Protein AF-A0A534GTL3-F1 (afdb_monomer_lite)

Foldseek 3Di:
DDDDDDDDDDDDDDDDDDDDDDDDDDDDDDDDDPPPPPPCDPVNVVLVVLLLVLLVLCLVLLHQLVLSCQQSVDDSVRSVVSCVVVVGDNVPRDDDDQDQDPVQCVPDPVSFLLLLQLVVQLVVLVLAPPAAADVSLSVSRYSVSSVSLSVSVVVSCVVCVPDPCGSSNSNNSSSCQRNVPPWHWDADPPPRDITID

Radius of gyration: 23.57 Å; chains: 1; bounding box: 70×41×71 Å

pLDDT: mean 82.53, std 22.51, range [31.97, 98.56]

Structure (mmCIF, N/CA/C/O backbone):
data_AF-A0A534GTL3-F1
#
_entry.id   AF-A0A534GTL3-F1
#
loop_
_atom_site.group_PDB
_atom_site.id
_atom_site.type_symbol
_atom_site.label_atom_id
_atom_site.label_alt_id
_atom_site.label_comp_id
_atom_site.label_asym_id
_atom_site.label_entity_id
_atom_site.label_seq_id
_atom_site.pdbx_PDB_ins_code
_atom_site.Cartn_x
_atom_site.Cartn_y
_atom_site.Cartn_z
_atom_site.occupancy
_atom_site.B_iso_or_equiv
_atom_site.auth_seq_id
_atom_site.auth_comp_id
_atom_site.auth_asym_id
_atom_site.auth_atom_id
_atom_site.pdbx_PDB_model_num
ATOM 1 N N . MET A 1 1 ? -39.228 21.101 -30.442 1.00 43.34 1 MET A N 1
ATOM 2 C CA . MET A 1 1 ? -38.264 21.710 -29.502 1.00 43.34 1 MET A CA 1
ATOM 3 C C . MET A 1 1 ? -37.754 20.585 -28.604 1.00 43.34 1 MET A C 1
ATOM 5 O O . MET A 1 1 ? -38.233 20.445 -27.493 1.00 43.34 1 MET A O 1
ATOM 9 N N . GLU A 1 2 ? -37.037 19.566 -29.079 1.00 36.97 2 GLU A N 1
ATOM 10 C CA . GLU A 1 2 ? -35.732 19.543 -29.774 1.00 36.97 2 GLU A CA 1
ATOM 11 C C . GLU A 1 2 ? -34.646 20.379 -29.082 1.00 36.97 2 GLU A C 1
ATOM 13 O O . GLU A 1 2 ? -34.770 21.595 -28.980 1.00 36.97 2 GLU A O 1
ATOM 18 N N . GLY A 1 3 ? -33.607 19.681 -28.607 1.00 36.91 3 GLY A N 1
ATOM 19 C CA . GLY A 1 3 ? -32.455 20.189 -27.854 1.00 36.91 3 GLY A CA 1
ATOM 20 C C . GLY A 1 3 ? -31.806 19.044 -27.058 1.00 36.91 3 GLY A C 1
ATOM 21 O O . GLY A 1 3 ? -32.032 18.921 -25.864 1.00 36.91 3 GLY A O 1
ATOM 22 N N . ALA A 1 4 ? -31.297 18.009 -27.733 1.00 37.69 4 ALA A N 1
ATOM 23 C CA . ALA A 1 4 ? -29.902 17.868 -28.184 1.00 37.69 4 ALA A CA 1
ATOM 24 C C . ALA A 1 4 ? -29.007 17.209 -27.113 1.00 37.69 4 ALA A C 1
ATOM 26 O O . ALA A 1 4 ? -28.311 17.868 -26.345 1.00 37.69 4 ALA A O 1
ATOM 27 N N . ALA A 1 5 ? -29.036 15.872 -27.094 1.00 38.66 5 ALA A N 1
ATOM 28 C CA . ALA A 1 5 ? -28.022 15.040 -26.460 1.00 38.66 5 ALA A CA 1
ATOM 29 C C . ALA A 1 5 ? -26.745 15.100 -27.311 1.00 38.66 5 ALA A C 1
ATOM 31 O O . ALA A 1 5 ? -26.757 14.728 -28.483 1.00 38.66 5 ALA A O 1
ATOM 32 N N . GLN A 1 6 ? -25.658 15.612 -26.739 1.00 39.50 6 GLN A N 1
ATOM 33 C CA . GLN A 1 6 ? -24.381 15.743 -27.431 1.00 39.50 6 GLN A CA 1
ATOM 34 C C . GLN A 1 6 ? -23.546 14.483 -27.181 1.00 39.50 6 GLN A C 1
ATOM 36 O O . GLN A 1 6 ? -22.918 14.307 -26.138 1.00 39.50 6 GLN A O 1
ATOM 41 N N . GLU A 1 7 ? -23.610 13.574 -28.147 1.00 35.38 7 GLU A N 1
ATOM 42 C CA . GLU A 1 7 ? -22.846 12.336 -28.218 1.00 35.38 7 GLU A CA 1
ATOM 43 C C . GLU A 1 7 ? -21.393 12.666 -28.601 1.00 35.38 7 GLU A C 1
ATOM 45 O O . GLU A 1 7 ? -21.100 13.103 -29.712 1.00 35.38 7 GLU A O 1
ATOM 50 N N . VAL A 1 8 ? -20.461 12.518 -27.657 1.00 38.59 8 VAL A N 1
ATOM 51 C CA . VAL A 1 8 ? -19.027 12.714 -27.915 1.00 38.59 8 VAL A CA 1
ATOM 52 C C . VAL A 1 8 ? -18.470 11.431 -28.531 1.00 38.59 8 VAL A C 1
ATOM 54 O O . VAL A 1 8 ? -18.015 10.528 -27.827 1.00 38.59 8 VAL A O 1
ATOM 57 N N . GLN A 1 9 ? -18.502 11.353 -29.861 1.00 34.19 9 GLN A N 1
ATOM 58 C CA . GLN A 1 9 ? -17.759 10.360 -30.635 1.00 34.19 9 GLN A CA 1
ATOM 59 C C . GLN A 1 9 ? -16.255 10.544 -30.394 1.00 34.19 9 GLN A C 1
ATOM 61 O O . GLN A 1 9 ? -15.638 11.500 -30.859 1.00 34.19 9 GLN A O 1
ATOM 66 N N . ARG A 1 10 ? -15.643 9.614 -29.657 1.00 36.72 10 ARG A N 1
ATOM 67 C CA . ARG A 1 10 ? -14.186 9.448 -29.633 1.00 36.72 10 ARG A CA 1
ATOM 68 C C . ARG A 1 10 ? -13.811 8.446 -30.717 1.00 36.72 10 ARG A C 1
ATOM 70 O O . ARG A 1 10 ? -13.903 7.238 -30.512 1.00 36.72 10 ARG A O 1
ATOM 77 N N . GLU A 1 11 ? -13.411 8.951 -31.878 1.00 32.0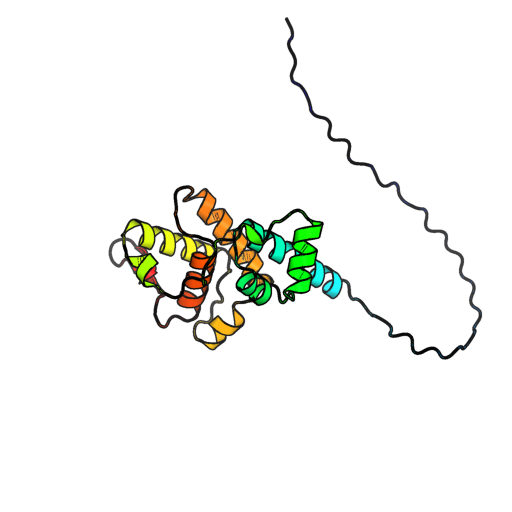3 11 GLU A N 1
ATOM 78 C CA . GLU A 1 11 ? -12.797 8.139 -32.926 1.00 32.03 11 GLU A CA 1
ATOM 79 C C . GLU A 1 11 ? -11.443 7.603 -32.442 1.00 32.03 11 GLU A C 1
ATOM 81 O O . GLU A 1 11 ? -10.471 8.338 -32.273 1.00 32.03 11 GLU A O 1
ATOM 86 N N . PHE A 1 12 ? -11.379 6.294 -32.210 1.00 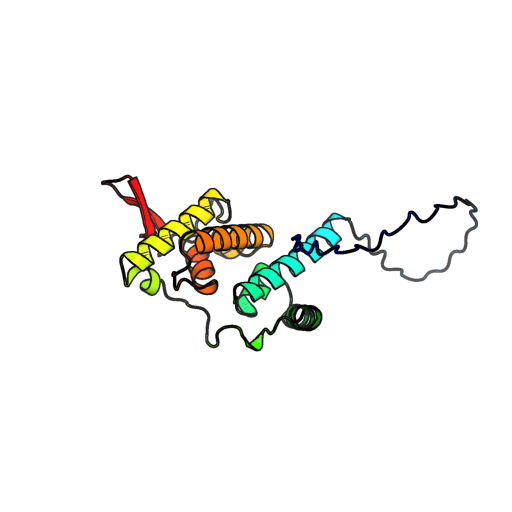38.44 12 PHE A N 1
ATOM 87 C CA . PHE A 1 12 ? -10.121 5.564 -32.098 1.00 38.44 12 PHE A CA 1
ATOM 88 C C . PHE A 1 12 ? -9.570 5.305 -33.509 1.00 38.44 12 PHE A C 1
ATOM 90 O O . PHE A 1 12 ? -10.302 4.767 -34.348 1.00 38.44 12 PHE A O 1
ATOM 97 N N . PRO A 1 13 ? -8.293 5.610 -33.804 1.00 37.09 13 PRO A N 1
ATOM 98 C CA . PRO A 1 13 ? -7.712 5.268 -35.094 1.00 37.09 13 PRO A CA 1
ATOM 99 C C . PRO A 1 13 ? -7.606 3.743 -35.231 1.00 37.09 13 PRO A C 1
ATOM 101 O O . PRO A 1 13 ? -6.886 3.072 -34.490 1.00 37.09 13 PRO A O 1
ATOM 104 N N . ARG A 1 14 ? -8.348 3.191 -36.198 1.00 38.59 14 ARG A N 1
ATOM 105 C CA . ARG A 1 14 ? -8.303 1.774 -36.575 1.00 38.59 14 ARG A CA 1
ATOM 106 C C . ARG A 1 14 ? -6.962 1.476 -37.251 1.00 38.59 14 ARG A C 1
ATOM 108 O O . ARG A 1 14 ? -6.735 1.872 -38.391 1.00 38.59 14 ARG A O 1
ATOM 115 N N . LEU A 1 15 ? -6.082 0.752 -36.564 1.00 38.72 15 LEU A N 1
ATOM 116 C CA . LEU A 1 15 ? -4.912 0.131 -37.185 1.00 38.72 15 LEU A CA 1
ATOM 117 C C . LEU A 1 15 ? -5.390 -1.039 -38.056 1.00 38.72 15 LEU A C 1
ATOM 119 O O . LEU A 1 15 ? -5.817 -2.073 -37.548 1.00 38.72 15 LEU A O 1
ATOM 123 N N . GLY A 1 16 ? -5.367 -0.849 -39.376 1.00 36.72 16 GLY A N 1
ATOM 124 C CA . GLY A 1 16 ? -5.667 -1.902 -40.347 1.00 36.72 16 GLY A CA 1
ATOM 125 C C . GLY A 1 16 ? -4.584 -2.994 -40.379 1.00 36.72 16 GLY A C 1
ATOM 126 O O . GLY A 1 16 ? -3.427 -2.728 -40.038 1.00 36.72 16 GLY A O 1
ATOM 127 N N . PRO A 1 17 ? -4.922 -4.224 -40.806 1.00 36.38 17 PRO A N 1
ATOM 128 C CA . PRO A 1 17 ? -3.977 -5.334 -40.840 1.00 36.38 17 PRO A CA 1
ATOM 129 C C . PRO A 1 17 ? -2.924 -5.120 -41.936 1.00 36.38 17 PRO A C 1
ATOM 131 O O . PRO A 1 17 ? -3.246 -4.985 -43.119 1.00 36.38 17 PRO A O 1
ATOM 134 N N . ARG A 1 18 ? -1.641 -5.106 -41.554 1.00 36.75 18 ARG A N 1
ATOM 135 C CA . ARG A 1 18 ? -0.522 -5.166 -42.505 1.00 36.75 18 ARG A CA 1
ATOM 136 C C . ARG A 1 18 ? -0.371 -6.601 -43.008 1.00 36.75 18 ARG A C 1
ATOM 138 O O . ARG A 1 18 ? -0.220 -7.526 -42.218 1.00 36.75 18 ARG A O 1
ATOM 145 N N . LYS A 1 19 ? -0.416 -6.761 -44.332 1.00 34.78 19 LYS A N 1
ATOM 146 C CA . LYS A 1 19 ? -0.221 -8.032 -45.038 1.00 34.78 19 LYS A CA 1
ATOM 147 C C . LYS A 1 19 ? 1.148 -8.634 -44.699 1.00 34.78 19 LYS A C 1
ATOM 149 O O . LYS A 1 19 ? 2.167 -7.991 -44.944 1.00 34.78 19 LYS A O 1
ATOM 154 N N . LEU A 1 20 ? 1.153 -9.868 -44.192 1.00 31.97 20 LEU A N 1
ATOM 155 C CA . LEU A 1 20 ? 2.321 -10.746 -44.218 1.00 31.97 20 LEU A CA 1
ATOM 156 C C . LEU A 1 20 ? 2.558 -11.155 -45.676 1.00 31.97 20 LEU A C 1
ATOM 158 O O . LEU A 1 20 ? 1.630 -11.600 -46.352 1.00 31.97 20 LEU A O 1
ATOM 162 N N . LYS A 1 21 ? 3.779 -10.956 -46.167 1.00 33.62 21 LYS A N 1
ATOM 163 C CA . LYS A 1 21 ? 4.234 -11.500 -47.444 1.00 33.62 21 LYS A CA 1
ATOM 164 C C . LYS A 1 21 ? 5.341 -12.493 -47.114 1.00 33.62 21 LYS A C 1
ATOM 166 O O . LYS A 1 21 ? 6.398 -12.088 -46.636 1.00 33.62 21 LYS A O 1
ATOM 171 N N . ASP A 1 22 ? 5.043 -13.769 -47.316 1.00 38.06 22 ASP A N 1
ATOM 172 C CA . ASP A 1 22 ? 6.003 -14.862 -47.252 1.00 38.06 22 ASP A CA 1
ATOM 173 C C . ASP A 1 22 ? 6.909 -14.791 -48.477 1.00 38.06 22 ASP A C 1
ATOM 175 O O . ASP A 1 22 ? 6.408 -14.952 -49.585 1.00 38.06 22 ASP A O 1
ATOM 179 N N . GLU A 1 23 ? 8.218 -14.611 -48.297 1.00 36.12 23 GLU A N 1
ATOM 180 C CA . GLU A 1 23 ? 9.208 -15.090 -49.266 1.00 36.12 23 GLU A CA 1
ATOM 181 C C . GLU A 1 23 ? 10.426 -15.651 -48.526 1.00 36.12 23 GLU A C 1
ATOM 183 O O . GLU A 1 23 ? 11.166 -14.970 -47.818 1.00 36.12 23 GLU A O 1
ATOM 188 N N . ASN A 1 24 ? 10.565 -16.962 -48.683 1.00 38.47 24 ASN A N 1
ATOM 189 C CA . ASN A 1 24 ? 11.605 -17.821 -48.163 1.00 38.47 24 ASN A CA 1
ATOM 190 C C . ASN A 1 24 ? 12.771 -17.810 -49.164 1.00 38.47 24 ASN A C 1
ATOM 192 O O . ASN A 1 24 ? 12.579 -18.189 -50.317 1.00 38.47 24 ASN A O 1
ATOM 196 N N . THR A 1 25 ? 13.977 -17.402 -48.768 1.00 33.41 25 THR A N 1
ATOM 197 C CA . THR A 1 25 ? 15.211 -17.712 -49.515 1.00 33.41 25 THR A CA 1
ATOM 198 C C . THR A 1 25 ? 16.394 -17.739 -48.554 1.00 33.41 25 THR A C 1
ATOM 200 O O . THR A 1 25 ? 16.828 -16.721 -48.022 1.00 33.41 25 THR A O 1
ATOM 203 N N . ALA A 1 26 ? 16.916 -18.942 -48.333 1.00 39.00 26 ALA A N 1
ATOM 204 C CA . ALA A 1 26 ? 18.175 -19.179 -47.652 1.00 39.00 26 ALA A CA 1
ATOM 205 C C . ALA A 1 26 ? 19.352 -18.757 -48.542 1.00 39.00 26 ALA A C 1
ATOM 207 O O . ALA A 1 26 ? 19.373 -19.127 -49.710 1.00 39.00 26 ALA A O 1
ATOM 208 N N . THR A 1 27 ? 20.365 -18.083 -47.986 1.00 33.62 27 THR A N 1
ATOM 209 C CA . THR A 1 27 ? 21.797 -18.337 -48.258 1.00 33.62 27 THR A CA 1
ATOM 210 C C . THR A 1 27 ? 22.646 -17.710 -47.142 1.00 33.62 27 THR A C 1
ATOM 212 O O . THR A 1 27 ? 22.424 -16.580 -46.719 1.00 33.62 27 THR A O 1
ATOM 215 N N . ARG A 1 28 ? 23.603 -18.501 -46.648 1.00 40.41 28 ARG A N 1
ATOM 216 C CA . ARG A 1 28 ? 24.580 -18.216 -45.586 1.00 40.41 28 ARG A CA 1
ATOM 217 C C . ARG A 1 28 ? 25.434 -16.965 -45.839 1.00 40.41 28 ARG A C 1
ATOM 219 O O . ARG A 1 28 ? 25.982 -16.813 -46.923 1.00 40.41 28 ARG A O 1
ATOM 226 N N . ALA A 1 29 ? 25.729 -16.233 -44.766 1.00 32.69 29 ALA A N 1
ATOM 227 C CA . ALA A 1 29 ? 27.018 -15.572 -44.569 1.00 32.69 29 ALA A CA 1
ATOM 228 C C . ALA A 1 29 ? 27.367 -15.594 -43.072 1.00 32.69 29 ALA A C 1
ATOM 230 O O . ALA A 1 29 ? 26.641 -15.057 -42.239 1.00 32.69 29 ALA A O 1
ATOM 231 N N . ILE A 1 30 ? 28.465 -16.276 -42.747 1.00 46.91 30 ILE A N 1
ATOM 232 C CA . ILE A 1 30 ? 29.109 -16.266 -41.434 1.00 46.91 30 ILE A CA 1
ATOM 233 C C . ILE A 1 30 ? 29.832 -14.925 -41.319 1.00 46.91 30 ILE A C 1
ATOM 235 O O . ILE A 1 30 ? 30.786 -14.684 -42.053 1.00 46.91 30 ILE A O 1
ATOM 239 N N . VAL A 1 31 ? 29.386 -14.068 -40.401 1.00 41.53 31 VAL A N 1
ATOM 240 C CA . VAL A 1 31 ? 30.183 -12.952 -39.883 1.00 41.53 31 VAL A CA 1
ATOM 241 C C . VAL A 1 31 ? 30.008 -12.941 -38.374 1.00 41.53 31 VAL A C 1
ATOM 243 O O . VAL A 1 31 ? 28.931 -12.654 -37.855 1.00 41.53 31 VAL A O 1
ATOM 246 N N . SER A 1 32 ? 31.088 -13.306 -37.691 1.00 50.09 32 SER A N 1
ATOM 247 C CA . SER A 1 32 ? 31.253 -13.213 -36.250 1.00 50.09 32 SER A CA 1
ATOM 248 C C . SER A 1 32 ? 31.087 -11.763 -35.800 1.00 50.09 32 SER A C 1
ATOM 250 O O . SER A 1 32 ? 31.975 -10.933 -35.975 1.00 50.09 32 SER A O 1
ATOM 252 N N . GLY A 1 33 ? 29.936 -11.472 -35.215 1.00 41.72 33 GLY A N 1
ATOM 253 C CA . GLY A 1 33 ? 29.709 -10.336 -34.341 1.00 41.72 33 GLY A CA 1
ATOM 254 C C . GLY A 1 33 ? 28.924 -10.884 -33.167 1.00 41.72 33 GLY A C 1
ATOM 255 O O . GLY A 1 33 ? 27.898 -11.524 -33.386 1.00 41.72 33 GLY A O 1
ATOM 256 N N . ASP A 1 34 ? 29.446 -10.703 -31.960 1.00 49.38 34 ASP A N 1
ATOM 257 C CA . ASP A 1 34 ? 28.844 -11.144 -30.704 1.00 49.38 34 ASP A CA 1
ATOM 258 C C . ASP A 1 34 ? 27.499 -10.417 -30.513 1.00 49.38 34 ASP A C 1
ATOM 260 O O . ASP A 1 34 ? 27.390 -9.349 -29.908 1.00 49.38 34 ASP A O 1
ATOM 264 N N . ARG A 1 35 ? 26.466 -10.927 -31.188 1.00 41.41 35 ARG A N 1
ATOM 265 C CA . ARG A 1 35 ? 25.083 -10.504 -31.041 1.00 41.41 35 ARG A CA 1
ATOM 266 C C . ARG A 1 35 ? 24.643 -11.067 -29.706 1.00 41.41 35 ARG A C 1
ATOM 268 O O . ARG A 1 35 ? 24.384 -12.260 -29.601 1.00 41.41 35 ARG A O 1
ATOM 275 N N . MET A 1 36 ? 24.520 -10.202 -28.704 1.00 47.81 36 MET A N 1
ATOM 276 C CA . MET A 1 36 ? 23.706 -10.523 -27.541 1.00 47.81 36 MET A CA 1
ATOM 277 C C . MET A 1 36 ? 22.284 -10.793 -28.046 1.00 47.81 36 MET A C 1
ATOM 279 O O . MET A 1 36 ? 21.527 -9.865 -28.339 1.00 47.81 36 MET A O 1
ATOM 283 N N . GLU A 1 37 ? 21.952 -12.069 -28.223 1.00 43.06 37 GLU A N 1
ATOM 284 C CA . GLU A 1 37 ? 20.602 -12.513 -28.531 1.00 43.06 37 GLU A CA 1
ATOM 285 C C . GLU A 1 37 ? 19.745 -12.257 -27.295 1.00 43.06 37 GLU A C 1
ATOM 287 O O . GLU A 1 37 ? 19.755 -12.998 -26.313 1.00 43.06 37 GLU A O 1
ATOM 292 N N . ILE A 1 38 ? 19.026 -11.136 -27.314 1.00 53.66 38 ILE A N 1
ATOM 293 C CA . ILE A 1 38 ? 18.053 -10.825 -26.278 1.00 53.66 38 ILE A CA 1
ATOM 294 C C . ILE A 1 38 ? 16.818 -11.682 -26.564 1.00 53.66 38 ILE A C 1
ATOM 296 O O . ILE A 1 38 ? 15.909 -11.271 -27.286 1.00 53.66 38 ILE A O 1
ATOM 300 N N . HIS A 1 39 ? 16.782 -12.888 -26.001 1.00 51.78 39 HIS A N 1
ATOM 301 C CA . HIS A 1 39 ? 15.569 -13.699 -25.943 1.00 51.78 39 HIS A CA 1
ATOM 302 C C . HIS A 1 39 ? 14.608 -13.080 -24.930 1.00 51.78 39 HIS A C 1
ATOM 304 O O . HIS A 1 39 ? 14.502 -13.509 -23.781 1.00 51.78 39 HIS A O 1
ATOM 310 N N . VAL A 1 40 ? 13.932 -12.013 -25.346 1.00 53.12 40 VAL A N 1
ATOM 311 C CA . VAL A 1 40 ? 12.849 -11.441 -24.560 1.00 53.12 40 VAL A CA 1
ATOM 312 C C . VAL A 1 40 ? 11.653 -12.382 -24.687 1.00 53.12 40 VAL A C 1
ATOM 314 O O . VAL A 1 40 ? 10.984 -12.406 -25.717 1.00 53.12 40 VAL A O 1
ATOM 317 N N . THR A 1 41 ? 11.402 -13.195 -23.663 1.00 61.91 41 THR A N 1
ATOM 318 C CA . THR A 1 41 ? 10.144 -13.940 -23.557 1.00 61.91 41 THR A CA 1
ATOM 319 C C . THR A 1 41 ? 8.994 -12.960 -23.317 1.00 61.91 41 THR A C 1
ATOM 321 O O . THR A 1 41 ? 9.191 -11.899 -22.719 1.00 61.91 41 THR A O 1
ATOM 324 N N . ASP A 1 42 ? 7.787 -13.299 -23.773 1.00 60.34 42 ASP A N 1
ATOM 325 C CA . ASP A 1 42 ? 6.581 -12.476 -23.576 1.00 60.34 42 ASP A CA 1
ATOM 326 C C . ASP A 1 42 ? 6.370 -12.124 -22.085 1.00 60.34 42 ASP A C 1
ATOM 328 O O . ASP A 1 42 ? 6.086 -10.980 -21.724 1.00 60.34 42 ASP A O 1
ATOM 332 N N . ASP A 1 43 ? 6.710 -13.063 -21.194 1.00 74.75 43 ASP A N 1
ATOM 333 C CA . ASP A 1 43 ? 6.726 -12.881 -19.738 1.00 74.75 43 ASP A CA 1
ATOM 334 C C . ASP A 1 43 ? 7.648 -11.746 -19.261 1.00 74.75 43 ASP A C 1
ATOM 336 O O . ASP A 1 43 ? 7.319 -11.029 -18.310 1.00 74.75 43 ASP A O 1
ATOM 340 N N . ALA A 1 44 ? 8.803 -11.541 -19.903 1.00 74.75 44 ALA A N 1
ATOM 341 C CA . ALA A 1 44 ? 9.732 -10.472 -19.543 1.00 74.75 44 ALA A CA 1
ATOM 342 C C . ALA A 1 44 ? 9.192 -9.089 -19.946 1.00 74.75 44 ALA A C 1
ATOM 344 O O . ALA A 1 44 ? 9.307 -8.137 -19.165 1.00 74.75 44 ALA A O 1
ATOM 345 N N . ILE A 1 45 ? 8.555 -8.983 -21.120 1.00 81.06 45 ILE A N 1
ATOM 346 C CA . ILE A 1 45 ? 7.887 -7.750 -21.578 1.00 81.06 45 ILE A CA 1
ATOM 347 C C . ILE A 1 45 ? 6.697 -7.441 -20.673 1.00 81.06 45 ILE A C 1
ATOM 349 O O . ILE A 1 45 ? 6.575 -6.318 -20.172 1.00 81.06 45 ILE A O 1
ATOM 353 N N . GLY A 1 46 ? 5.858 -8.444 -20.405 1.00 87.44 46 GLY A N 1
ATOM 354 C CA . GLY A 1 46 ? 4.703 -8.318 -19.522 1.00 87.44 46 GLY A CA 1
ATOM 355 C C . GLY A 1 46 ? 5.112 -7.861 -18.125 1.00 87.44 46 GLY A C 1
ATOM 356 O O . GLY A 1 46 ? 4.562 -6.892 -17.593 1.00 87.44 46 GLY A O 1
ATOM 357 N N . ARG A 1 47 ? 6.150 -8.476 -17.547 1.00 88.81 47 ARG A N 1
ATOM 358 C CA . ARG A 1 47 ? 6.674 -8.075 -16.235 1.00 88.81 47 ARG A CA 1
ATOM 359 C C . ARG A 1 47 ? 7.216 -6.649 -16.239 1.00 88.81 47 ARG A C 1
ATOM 361 O O . ARG A 1 47 ? 6.985 -5.914 -15.280 1.00 88.81 47 ARG A O 1
ATOM 368 N N . TYR A 1 48 ? 7.922 -6.239 -17.290 1.00 90.06 48 TYR A N 1
ATOM 369 C CA . TYR A 1 48 ? 8.416 -4.869 -17.424 1.00 90.06 48 TYR A CA 1
ATOM 370 C C . TYR A 1 48 ? 7.267 -3.850 -17.443 1.00 90.06 48 TYR A C 1
ATOM 372 O O . TYR A 1 48 ? 7.301 -2.869 -16.697 1.00 90.06 48 TYR A O 1
ATOM 380 N N . PHE A 1 49 ? 6.218 -4.110 -18.225 1.00 91.50 49 PHE A N 1
ATOM 381 C CA . PHE A 1 49 ? 5.060 -3.223 -18.315 1.00 91.50 49 PHE A CA 1
ATOM 382 C C . PHE A 1 49 ? 4.288 -3.134 -16.992 1.00 91.50 49 PHE A C 1
ATOM 384 O O . PHE A 1 49 ? 3.988 -2.027 -16.538 1.00 91.50 49 PHE A O 1
ATOM 391 N N . ARG A 1 50 ? 4.069 -4.268 -16.312 1.00 95.50 50 ARG A N 1
ATOM 392 C CA . ARG A 1 50 ? 3.426 -4.311 -14.985 1.00 95.50 50 ARG A CA 1
ATOM 393 C C . ARG A 1 50 ? 4.162 -3.455 -13.956 1.00 95.50 50 ARG A C 1
ATOM 395 O O . ARG A 1 50 ? 3.532 -2.683 -13.240 1.00 95.50 50 ARG A O 1
ATOM 402 N N . ARG A 1 51 ? 5.502 -3.496 -13.927 1.00 96.56 51 ARG A N 1
ATOM 403 C CA . ARG A 1 51 ? 6.312 -2.635 -13.035 1.00 96.56 51 ARG A CA 1
ATOM 404 C C . ARG A 1 51 ? 6.057 -1.149 -13.273 1.00 96.56 51 ARG A C 1
ATOM 406 O O . ARG A 1 51 ? 5.968 -0.383 -12.317 1.00 96.56 51 ARG A O 1
ATOM 413 N N . TYR A 1 52 ? 5.944 -0.746 -14.536 1.00 95.88 52 TYR A N 1
ATOM 414 C CA . TYR A 1 52 ? 5.709 0.646 -14.920 1.00 95.88 52 TYR A CA 1
ATOM 415 C C . TYR A 1 52 ? 4.288 1.086 -14.559 1.00 95.88 52 TYR A C 1
ATOM 417 O O . TYR A 1 52 ? 4.110 2.141 -13.951 1.00 95.88 52 TYR A O 1
ATOM 425 N N . GLN A 1 53 ? 3.284 0.262 -14.866 1.00 95.94 53 GLN A N 1
ATOM 426 C CA . GLN A 1 53 ? 1.896 0.525 -14.479 1.00 95.94 53 GLN A CA 1
ATOM 427 C C . GLN A 1 53 ? 1.746 0.635 -12.960 1.00 95.94 53 GLN A C 1
ATOM 429 O O . GLN A 1 53 ? 1.137 1.585 -12.467 1.00 95.94 53 GLN A O 1
ATOM 434 N N . LEU A 1 54 ? 2.351 -0.293 -12.218 1.00 97.88 54 LEU A N 1
ATOM 435 C CA . LEU A 1 54 ? 2.346 -0.276 -10.762 1.00 97.88 54 LEU A CA 1
ATOM 436 C C . LEU A 1 54 ? 3.026 0.983 -10.214 1.00 97.88 54 LEU A C 1
ATOM 438 O O . LEU A 1 54 ? 2.491 1.623 -9.313 1.00 97.88 54 LEU A O 1
ATOM 442 N N . GLY A 1 55 ? 4.164 1.380 -10.792 1.00 97.06 55 GLY A N 1
ATOM 443 C CA . GLY A 1 55 ? 4.861 2.609 -10.414 1.00 97.06 55 GLY A CA 1
ATOM 444 C C . GLY A 1 55 ? 3.997 3.855 -10.580 1.00 97.06 55 GLY A C 1
ATOM 445 O O . GLY A 1 55 ? 3.920 4.670 -9.662 1.00 97.06 55 GLY A O 1
ATOM 446 N N . LEU A 1 56 ? 3.291 3.973 -11.708 1.00 95.75 56 LEU A N 1
ATOM 447 C CA . LEU A 1 56 ? 2.356 5.075 -11.942 1.00 95.75 56 LEU A CA 1
ATOM 448 C C . LEU A 1 56 ? 1.179 5.050 -10.955 1.00 95.75 56 LEU A C 1
ATOM 450 O O . LEU A 1 56 ? 0.839 6.101 -10.417 1.00 95.75 56 LEU A O 1
ATOM 454 N N . ARG A 1 57 ? 0.599 3.877 -10.656 1.00 96.75 57 ARG A N 1
ATOM 455 C CA . ARG A 1 57 ? -0.477 3.741 -9.650 1.00 96.75 57 ARG A CA 1
ATOM 456 C C . ARG A 1 57 ? -0.012 4.157 -8.257 1.00 96.75 57 ARG A C 1
ATOM 458 O O . ARG A 1 57 ? -0.699 4.921 -7.590 1.00 96.75 57 ARG A O 1
ATOM 465 N N . PHE A 1 58 ? 1.174 3.721 -7.837 1.00 97.00 58 PHE A N 1
ATOM 466 C CA . PHE A 1 58 ? 1.763 4.117 -6.556 1.00 97.00 58 PHE A CA 1
ATOM 467 C C . PHE A 1 58 ? 1.922 5.638 -6.467 1.00 97.00 58 PHE A C 1
ATOM 469 O O . PHE A 1 58 ? 1.501 6.250 -5.487 1.00 97.00 58 PHE A O 1
ATOM 476 N N . VAL A 1 59 ? 2.475 6.268 -7.507 1.00 95.50 59 VAL A N 1
ATOM 477 C CA . VAL A 1 59 ? 2.640 7.729 -7.548 1.00 95.50 59 VAL A CA 1
ATOM 478 C C . VAL A 1 59 ? 1.289 8.446 -7.556 1.00 95.50 59 VAL A C 1
ATOM 480 O O . VAL A 1 59 ? 1.136 9.439 -6.847 1.00 95.50 59 VAL A O 1
ATOM 483 N N . ALA A 1 60 ? 0.298 7.934 -8.290 1.00 94.31 60 ALA A N 1
ATOM 484 C CA . ALA A 1 60 ? -1.062 8.475 -8.302 1.00 94.31 60 ALA A CA 1
ATOM 485 C C . ALA A 1 60 ? -1.715 8.440 -6.910 1.00 94.31 60 ALA A C 1
ATOM 487 O O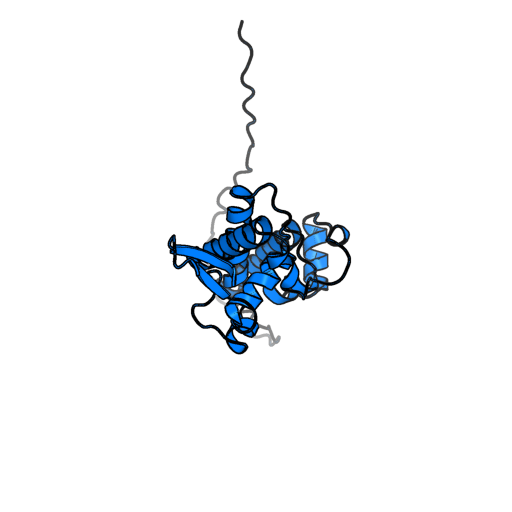 . ALA A 1 60 ? -2.373 9.400 -6.516 1.00 94.31 60 ALA A O 1
ATOM 488 N N . HIS A 1 61 ? -1.463 7.380 -6.135 1.00 95.31 61 HIS A N 1
ATOM 489 C CA . HIS A 1 61 ? -1.906 7.252 -4.741 1.00 95.31 61 HIS A CA 1
ATOM 490 C C . HIS A 1 61 ? -1.047 8.046 -3.741 1.00 95.31 61 HIS A C 1
ATOM 492 O O . HIS A 1 61 ? -1.307 8.027 -2.537 1.00 95.31 61 HIS A O 1
ATOM 498 N N . GLY A 1 62 ? -0.034 8.777 -4.213 1.00 93.94 62 GLY A N 1
ATOM 499 C CA . GLY A 1 62 ? 0.824 9.622 -3.383 1.00 93.94 62 GLY A CA 1
ATOM 500 C C . GLY A 1 62 ? 1.943 8.872 -2.659 1.00 93.94 62 GLY A C 1
ATOM 501 O O . GLY A 1 62 ? 2.469 9.387 -1.670 1.00 93.94 62 GLY A O 1
ATOM 502 N N . ALA A 1 63 ? 2.317 7.678 -3.129 1.00 95.12 63 ALA A N 1
ATOM 503 C CA . ALA A 1 63 ? 3.474 6.952 -2.618 1.00 95.12 63 ALA A CA 1
ATOM 504 C C . ALA A 1 63 ? 4.770 7.742 -2.841 1.00 95.12 63 ALA A C 1
ATOM 506 O O . ALA A 1 63 ? 4.981 8.384 -3.875 1.00 95.12 63 ALA A O 1
ATOM 507 N N . LYS A 1 64 ? 5.680 7.650 -1.877 1.00 94.31 64 LYS A N 1
ATOM 508 C CA . LYS A 1 64 ? 7.021 8.221 -1.960 1.00 94.31 64 LYS A CA 1
ATOM 509 C C . LYS A 1 64 ? 7.865 7.420 -2.940 1.00 94.31 64 LYS A C 1
ATOM 511 O O . LYS A 1 64 ? 7.754 6.200 -3.026 1.00 94.31 64 LYS A O 1
ATOM 516 N N . ALA A 1 65 ? 8.809 8.099 -3.591 1.00 93.81 65 ALA A N 1
ATOM 517 C CA . ALA A 1 65 ? 9.708 7.476 -4.561 1.00 93.81 65 ALA A CA 1
ATOM 518 C C . ALA A 1 65 ? 10.417 6.229 -4.003 1.00 93.81 65 ALA A C 1
ATOM 520 O O . ALA A 1 65 ? 10.465 5.210 -4.680 1.00 93.81 65 ALA A O 1
ATOM 521 N N . LYS A 1 66 ? 10.898 6.271 -2.750 1.00 94.50 66 LYS A N 1
ATOM 522 C CA . LYS A 1 66 ? 11.535 5.113 -2.102 1.00 94.50 66 LYS A CA 1
ATOM 523 C C . LYS A 1 66 ? 10.592 3.907 -2.025 1.00 94.50 66 LYS A C 1
ATOM 525 O O . LYS A 1 66 ? 10.989 2.818 -2.422 1.00 94.50 66 LYS A O 1
ATOM 530 N N . THR A 1 67 ? 9.360 4.116 -1.562 1.00 96.12 67 THR A N 1
ATOM 531 C CA . THR A 1 67 ? 8.326 3.077 -1.477 1.00 96.12 67 THR A CA 1
ATOM 532 C C . THR A 1 67 ? 8.003 2.529 -2.865 1.00 96.12 67 THR A C 1
ATOM 534 O O . THR A 1 67 ? 8.002 1.319 -3.073 1.00 96.12 67 THR A O 1
ATOM 537 N N . THR A 1 68 ? 7.811 3.405 -3.852 1.00 96.75 68 THR A N 1
ATOM 538 C CA . THR A 1 68 ? 7.544 2.997 -5.235 1.00 96.75 68 THR A CA 1
ATOM 539 C C . THR A 1 68 ? 8.678 2.154 -5.808 1.00 96.75 68 THR A C 1
ATOM 541 O O . THR A 1 68 ? 8.421 1.082 -6.352 1.00 96.75 68 THR A O 1
ATOM 544 N N . CYS A 1 69 ? 9.931 2.584 -5.662 1.00 97.06 69 CYS A N 1
ATOM 545 C CA . CYS A 1 69 ? 11.096 1.831 -6.127 1.00 97.06 69 CYS A CA 1
ATOM 546 C C . CYS A 1 69 ? 11.209 0.468 -5.431 1.00 97.06 69 CYS A C 1
ATOM 548 O O . CYS A 1 69 ? 11.472 -0.531 -6.091 1.00 97.06 69 CYS A O 1
ATOM 550 N N . GLU A 1 70 ? 10.956 0.404 -4.123 1.00 97.44 70 GLU A N 1
ATOM 551 C CA . GLU A 1 70 ? 11.022 -0.839 -3.346 1.00 97.44 70 GLU A CA 1
ATOM 552 C C . GLU A 1 70 ? 9.998 -1.883 -3.817 1.00 97.44 70 GLU A C 1
ATOM 554 O O . GLU A 1 70 ? 10.341 -3.050 -3.976 1.00 97.44 70 GLU A O 1
ATOM 559 N N . TRP A 1 71 ? 8.757 -1.475 -4.093 1.00 97.62 71 TRP A N 1
ATOM 560 C CA . TRP A 1 71 ? 7.690 -2.400 -4.500 1.00 97.62 71 TRP A CA 1
ATOM 561 C C . TRP A 1 71 ? 7.722 -2.764 -5.985 1.00 97.62 71 TRP A C 1
ATOM 563 O O . TRP A 1 71 ? 7.359 -3.875 -6.370 1.00 97.62 71 TRP A O 1
ATOM 573 N N . THR A 1 72 ? 8.160 -1.836 -6.834 1.00 97.19 72 THR A N 1
ATOM 574 C CA . THR A 1 72 ? 8.210 -2.038 -8.291 1.00 97.19 72 THR A CA 1
ATOM 575 C C . THR A 1 72 ? 9.558 -2.561 -8.776 1.00 97.19 72 THR A C 1
ATOM 577 O O . THR A 1 72 ? 9.677 -2.980 -9.927 1.00 97.19 72 THR A O 1
ATOM 580 N N . GLY A 1 73 ? 10.604 -2.468 -7.954 1.00 96.31 73 GLY A N 1
ATOM 581 C CA . GLY A 1 73 ? 11.999 -2.694 -8.327 1.00 96.31 73 GLY A CA 1
ATOM 582 C C . GLY A 1 73 ? 12.586 -1.641 -9.275 1.00 96.31 73 GLY A C 1
ATOM 583 O O . GLY A 1 73 ? 13.701 -1.830 -9.762 1.00 96.31 73 GLY A O 1
ATOM 584 N N . LEU A 1 74 ? 11.837 -0.594 -9.655 1.00 96.62 74 LEU A N 1
ATOM 585 C CA . LEU A 1 74 ? 12.344 0.481 -10.519 1.00 96.62 74 LEU A CA 1
ATOM 586 C C . LEU A 1 74 ? 13.476 1.234 -9.818 1.00 96.62 74 LEU A C 1
ATOM 588 O O . LEU A 1 74 ? 13.440 1.440 -8.607 1.00 96.62 74 LEU A O 1
ATOM 592 N N . THR A 1 75 ? 14.468 1.683 -10.583 1.00 96.38 75 THR A N 1
ATOM 593 C CA . THR A 1 75 ? 15.448 2.640 -10.059 1.00 96.38 75 THR A CA 1
ATOM 594 C C . THR A 1 75 ? 14.820 4.029 -9.941 1.00 96.38 75 THR A C 1
ATOM 596 O O . THR A 1 75 ? 13.845 4.346 -10.628 1.00 96.38 75 THR A O 1
ATOM 599 N N . SER A 1 76 ? 15.402 4.897 -9.110 1.00 94.69 76 SER A N 1
ATOM 600 C CA . SER A 1 76 ? 14.952 6.290 -8.987 1.00 94.69 76 SER A CA 1
ATOM 601 C C . SER A 1 76 ? 14.936 7.014 -10.340 1.00 94.69 76 SER A C 1
ATOM 603 O O . SER A 1 76 ? 13.981 7.727 -10.637 1.00 94.69 76 SER A O 1
ATOM 605 N N . ASP A 1 77 ? 15.932 6.772 -11.197 1.00 95.38 77 ASP A N 1
ATOM 606 C CA . ASP A 1 77 ? 16.016 7.373 -12.535 1.00 95.38 77 ASP A CA 1
ATOM 607 C C . ASP A 1 77 ? 14.946 6.837 -13.489 1.00 95.38 77 ASP A C 1
ATOM 609 O O . ASP A 1 77 ? 14.365 7.600 -14.270 1.00 95.38 77 ASP A O 1
ATOM 613 N N . GLN A 1 78 ? 14.644 5.535 -13.412 1.00 96.12 78 GLN A N 1
ATOM 614 C CA . GLN A 1 78 ? 13.549 4.929 -14.170 1.00 96.12 78 GLN A CA 1
ATOM 615 C C . GLN A 1 78 ? 12.209 5.527 -13.748 1.00 96.12 78 GLN A C 1
ATOM 617 O O . GLN A 1 78 ? 11.418 5.897 -14.612 1.00 96.12 78 GLN A O 1
ATOM 622 N N . LEU A 1 79 ? 11.975 5.679 -12.442 1.00 95.56 79 LEU A N 1
ATOM 623 C CA . LEU A 1 79 ? 10.753 6.273 -11.908 1.00 95.56 79 LEU A CA 1
ATOM 624 C C . LEU A 1 79 ? 10.625 7.759 -12.282 1.00 95.56 79 LEU A C 1
ATOM 626 O O . LEU A 1 79 ? 9.557 8.191 -12.707 1.00 95.56 79 LEU A O 1
ATOM 630 N N . LEU A 1 80 ? 11.708 8.538 -12.197 1.00 94.12 80 LEU A N 1
ATOM 631 C CA . LEU A 1 80 ? 11.726 9.944 -12.621 1.00 94.12 80 LEU A CA 1
ATOM 632 C C . LEU A 1 80 ? 11.421 10.085 -14.115 1.00 94.12 80 LEU A C 1
ATOM 634 O O . LEU A 1 80 ? 10.590 10.907 -14.504 1.00 94.12 80 LEU A O 1
ATOM 638 N N . THR A 1 81 ? 12.072 9.275 -14.949 1.00 94.62 81 THR A N 1
ATOM 639 C CA . THR A 1 81 ? 11.835 9.236 -16.398 1.00 94.62 81 THR A CA 1
ATOM 640 C C . THR A 1 81 ? 10.396 8.835 -16.715 1.00 94.62 81 THR A C 1
ATOM 642 O O . THR A 1 81 ? 9.746 9.472 -17.545 1.00 94.62 81 THR A O 1
ATOM 645 N N . LEU A 1 82 ? 9.880 7.812 -16.030 1.00 94.06 82 LEU A N 1
ATOM 646 C CA . LEU A 1 82 ? 8.508 7.333 -16.158 1.00 94.06 82 LEU A CA 1
ATOM 647 C C . LEU A 1 82 ? 7.505 8.444 -15.833 1.00 94.06 82 LEU A C 1
ATOM 649 O O . LEU A 1 82 ? 6.652 8.758 -16.658 1.00 94.06 82 LEU A O 1
ATOM 653 N N . CYS A 1 83 ? 7.644 9.096 -14.683 1.00 93.25 83 CYS A N 1
ATOM 654 C CA . CYS A 1 83 ? 6.728 10.155 -14.275 1.00 93.25 83 CYS A CA 1
ATOM 655 C C . CYS A 1 83 ? 6.771 11.356 -15.226 1.00 93.25 83 CYS A C 1
ATOM 657 O O . CYS A 1 83 ? 5.717 11.804 -15.671 1.00 93.25 83 CYS A O 1
ATOM 659 N N . LYS A 1 84 ? 7.966 11.806 -15.638 1.00 92.69 84 LYS A N 1
ATOM 660 C CA . LYS A 1 84 ? 8.117 12.882 -16.636 1.00 92.69 84 LYS A CA 1
ATOM 661 C C . LYS A 1 84 ? 7.418 12.548 -17.952 1.00 92.69 84 LYS A C 1
ATOM 663 O O . LYS A 1 84 ? 6.711 13.388 -18.499 1.00 92.69 84 LYS A O 1
ATOM 668 N N . ARG A 1 85 ? 7.593 11.319 -18.450 1.00 94.25 85 ARG A N 1
ATOM 669 C CA . ARG A 1 85 ? 7.001 10.867 -19.718 1.00 94.25 85 ARG A CA 1
ATOM 670 C C . ARG A 1 85 ? 5.472 10.845 -19.682 1.00 94.25 85 ARG A C 1
ATOM 672 O O . ARG A 1 85 ? 4.850 11.110 -20.704 1.00 94.25 85 ARG A O 1
ATOM 679 N N . TRP A 1 86 ? 4.886 10.520 -18.533 1.00 91.50 86 TRP A N 1
ATOM 680 C CA . TRP A 1 86 ? 3.436 10.371 -18.368 1.00 91.50 86 TRP A CA 1
ATOM 681 C C . TRP A 1 86 ? 2.776 11.548 -17.634 1.00 91.50 86 TRP A C 1
ATOM 683 O O . TRP A 1 86 ? 1.609 11.460 -17.268 1.00 91.50 86 TRP A O 1
ATOM 693 N N . GLY A 1 87 ? 3.499 12.653 -17.422 1.00 89.50 87 GLY A N 1
ATOM 694 C CA . GLY A 1 87 ? 2.957 13.877 -16.822 1.00 89.50 87 GLY A CA 1
ATOM 695 C C . GLY A 1 87 ? 2.674 13.797 -15.317 1.00 89.50 87 GLY A C 1
ATOM 696 O O . GLY A 1 87 ? 1.959 14.647 -14.788 1.00 89.50 87 GLY A O 1
ATOM 697 N N . PHE A 1 88 ? 3.227 12.808 -14.613 1.00 87.62 88 PHE A N 1
ATOM 698 C CA . PHE A 1 88 ? 3.150 12.735 -13.155 1.00 87.62 88 PHE A CA 1
ATOM 699 C C . PHE A 1 88 ? 4.241 13.592 -12.518 1.00 87.62 88 PHE A C 1
ATOM 701 O O . PHE A 1 88 ? 5.405 13.550 -12.919 1.00 87.62 88 PHE A O 1
ATOM 708 N N . ASP A 1 89 ? 3.874 14.333 -11.476 1.00 83.06 89 ASP A N 1
ATOM 709 C CA . ASP A 1 89 ? 4.814 15.151 -10.720 1.00 83.06 89 ASP A CA 1
ATOM 710 C C . ASP A 1 89 ? 5.167 14.476 -9.390 1.00 83.06 89 ASP A C 1
ATOM 712 O O . ASP A 1 89 ? 4.433 14.561 -8.405 1.00 83.06 89 ASP A O 1
ATOM 716 N N . LEU A 1 90 ? 6.328 13.820 -9.357 1.00 80.50 90 LEU A N 1
ATOM 717 C CA . LEU A 1 90 ? 6.870 13.209 -8.139 1.00 80.50 90 LEU A CA 1
ATOM 718 C C . LEU A 1 90 ? 7.129 14.235 -7.029 1.00 80.50 90 LEU A C 1
ATOM 720 O O . LEU A 1 90 ? 7.131 13.864 -5.856 1.00 80.50 90 LEU A O 1
ATOM 724 N N . MET A 1 91 ? 7.304 15.516 -7.361 1.00 74.75 91 MET A N 1
ATOM 725 C CA . MET A 1 91 ? 7.532 16.579 -6.377 1.00 74.75 91 MET A CA 1
ATOM 726 C C . MET A 1 91 ? 6.248 16.993 -5.650 1.00 74.75 91 MET A C 1
ATOM 728 O O . MET A 1 91 ? 6.329 17.657 -4.615 1.00 74.75 91 MET A O 1
ATOM 732 N N . LYS A 1 92 ? 5.074 16.581 -6.153 1.00 77.81 92 LYS A N 1
ATOM 733 C CA . LYS A 1 92 ? 3.781 16.742 -5.465 1.00 77.81 92 LYS A CA 1
ATOM 734 C C . LYS A 1 92 ? 3.510 15.650 -4.435 1.00 77.81 92 LYS A C 1
ATOM 736 O O . LYS A 1 92 ? 2.526 15.749 -3.705 1.00 77.81 92 LYS A O 1
ATOM 741 N N . THR A 1 93 ? 4.358 14.622 -4.350 1.00 74.44 93 THR A N 1
ATOM 742 C CA . THR A 1 93 ? 4.230 13.624 -3.283 1.00 74.44 93 THR A CA 1
ATOM 743 C C . THR A 1 93 ? 4.413 14.290 -1.911 1.00 74.44 93 THR A C 1
ATOM 745 O O . THR A 1 93 ? 5.217 15.222 -1.778 1.00 74.44 93 THR A O 1
ATOM 748 N N . PRO A 1 94 ? 3.670 13.862 -0.871 1.00 76.12 94 PRO A N 1
ATOM 749 C CA . PRO A 1 94 ? 3.784 14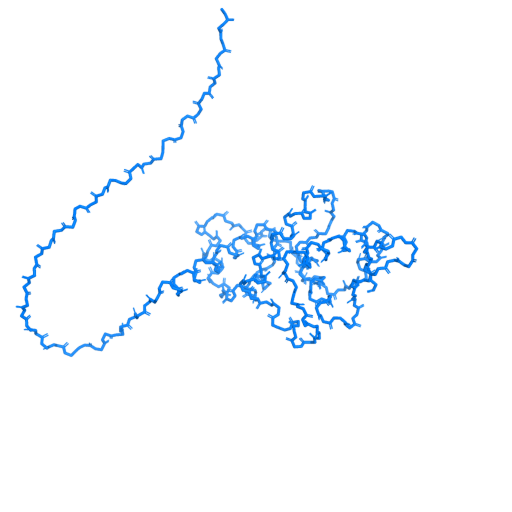.453 0.457 1.00 76.12 94 PRO A CA 1
ATOM 750 C C . PRO A 1 94 ? 5.233 14.443 0.961 1.00 76.12 94 PRO A C 1
ATOM 752 O O . PRO A 1 94 ? 5.888 13.392 1.012 1.00 76.12 94 PRO A O 1
ATOM 755 N N . ARG A 1 95 ? 5.735 15.621 1.352 1.00 76.69 95 ARG A N 1
ATOM 756 C CA . ARG A 1 95 ? 7.101 15.787 1.874 1.00 76.69 95 ARG A CA 1
ATOM 757 C C . ARG A 1 95 ? 7.273 15.091 3.231 1.00 76.69 95 ARG A C 1
ATOM 759 O O . ARG A 1 95 ? 6.303 14.799 3.923 1.00 76.69 95 ARG A O 1
ATOM 766 N N . GLY A 1 96 ? 8.527 14.834 3.605 1.00 83.50 96 GLY A N 1
ATOM 767 C CA . GLY A 1 96 ? 8.907 14.196 4.874 1.00 83.50 96 GLY A CA 1
ATOM 768 C C . GLY A 1 96 ? 9.189 12.693 4.752 1.00 83.50 96 GLY A C 1
ATOM 769 O O . GLY A 1 96 ? 9.101 12.138 3.654 1.00 83.50 96 GLY A O 1
ATOM 770 N N . PRO A 1 97 ? 9.563 12.016 5.848 1.00 86.56 97 PRO A N 1
ATOM 771 C CA . PRO A 1 97 ? 9.750 10.566 5.863 1.00 86.56 97 PRO A CA 1
ATOM 772 C C . PRO A 1 97 ? 8.416 9.815 5.715 1.00 86.56 97 PRO A C 1
ATOM 774 O O . PRO A 1 97 ? 7.340 10.390 5.881 1.00 86.56 97 PRO A O 1
ATOM 777 N N . ALA A 1 98 ? 8.483 8.531 5.350 1.00 88.88 98 ALA A N 1
ATOM 778 C CA . ALA A 1 98 ? 7.337 7.626 5.468 1.00 88.88 98 ALA A CA 1
ATOM 779 C C . ALA A 1 98 ? 6.956 7.472 6.953 1.00 88.88 98 ALA A C 1
ATOM 781 O O . ALA A 1 98 ? 7.853 7.525 7.801 1.00 88.88 98 ALA A O 1
ATOM 782 N N . PRO A 1 99 ? 5.663 7.300 7.281 1.00 93.12 99 PRO A N 1
ATOM 783 C CA . PRO A 1 99 ? 5.251 7.016 8.643 1.00 93.12 99 PRO A CA 1
ATOM 784 C C . PRO A 1 99 ? 5.907 5.712 9.107 1.00 93.12 99 PRO A C 1
ATOM 786 O O . PRO A 1 99 ? 6.028 4.751 8.347 1.00 93.12 99 PRO A O 1
ATOM 789 N N . SER A 1 100 ? 6.341 5.694 10.362 1.00 92.81 100 SER A N 1
ATOM 790 C CA . SER A 1 100 ? 7.000 4.543 10.989 1.00 92.81 100 SER A CA 1
ATOM 791 C C . SER A 1 100 ? 6.313 4.082 12.274 1.00 92.81 100 SER A C 1
ATOM 793 O O . SER A 1 100 ? 6.657 3.027 12.799 1.00 92.81 100 SER A O 1
ATOM 795 N N . SER A 1 101 ? 5.354 4.859 12.785 1.00 94.00 101 SER A N 1
ATOM 796 C CA . SER A 1 101 ? 4.643 4.579 14.031 1.00 94.00 101 SER A CA 1
ATOM 797 C C . SER A 1 101 ? 3.268 3.985 13.756 1.00 94.00 101 SER A C 1
ATOM 799 O O . SER A 1 101 ? 2.519 4.494 12.924 1.00 94.00 101 SER A O 1
ATOM 801 N N . PHE A 1 102 ? 2.913 2.941 14.505 1.00 95.38 102 PHE A N 1
ATOM 802 C CA . PHE A 1 102 ? 1.569 2.366 14.476 1.00 95.38 102 PHE A CA 1
ATOM 803 C C . PHE A 1 102 ? 0.577 3.108 15.381 1.00 95.38 102 PHE A C 1
ATOM 805 O O . PHE A 1 102 ? -0.625 2.900 15.227 1.00 95.38 102 PHE A O 1
ATOM 812 N N . HIS A 1 103 ? 1.048 3.977 16.289 1.00 94.00 103 HIS A N 1
ATOM 813 C CA . HIS A 1 103 ? 0.190 4.700 17.243 1.00 94.00 103 HIS A CA 1
ATOM 814 C C . HIS A 1 103 ? -0.933 5.474 16.557 1.00 94.00 103 HIS A C 1
ATOM 816 O O . HIS A 1 103 ? -2.074 5.416 17.003 1.00 94.00 103 HIS A O 1
ATOM 822 N N . ASP A 1 104 ? -0.621 6.077 15.415 1.00 91.25 104 ASP A N 1
ATOM 823 C CA . ASP A 1 104 ? -1.549 6.769 14.534 1.00 91.25 104 ASP A CA 1
ATOM 824 C C . ASP A 1 104 ? -2.851 5.997 14.262 1.00 91.25 104 ASP A C 1
ATOM 826 O O . ASP A 1 104 ? -3.937 6.577 14.210 1.00 91.25 104 ASP A O 1
ATOM 830 N N . PHE A 1 105 ? -2.784 4.672 14.113 1.00 95.94 105 PHE A N 1
ATOM 831 C CA . PHE A 1 105 ? -3.973 3.852 13.864 1.00 95.94 105 PHE A CA 1
ATOM 832 C C . PHE A 1 105 ? -4.871 3.708 15.096 1.00 95.94 105 PHE A C 1
ATOM 834 O O . PHE A 1 105 ? -6.053 3.402 14.956 1.00 95.94 105 PHE A O 1
ATOM 841 N N . PHE A 1 106 ? -4.341 3.950 16.292 1.00 95.69 106 PHE A N 1
ATOM 842 C CA . PHE A 1 106 ? -5.029 3.775 17.569 1.00 95.69 106 PHE A CA 1
ATOM 843 C C . PHE A 1 106 ? -5.460 5.094 18.224 1.00 95.69 106 PHE A C 1
ATOM 845 O O . PHE A 1 106 ? -6.196 5.047 19.209 1.00 95.69 106 PHE A O 1
ATOM 852 N N . ASP A 1 107 ? -5.103 6.252 17.655 1.00 93.94 107 ASP A N 1
ATOM 853 C CA . ASP A 1 107 ? -5.473 7.581 18.179 1.00 93.94 107 ASP A CA 1
ATOM 854 C C . ASP A 1 107 ? -6.986 7.778 18.351 1.00 93.94 107 ASP A C 1
ATOM 856 O O . ASP A 1 107 ? -7.446 8.549 19.192 1.00 93.94 107 ASP A O 1
ATOM 860 N N . SER A 1 108 ? -7.796 7.109 17.525 1.00 95.06 108 SER A N 1
ATOM 861 C CA . SER A 1 108 ? -9.252 7.166 17.627 1.00 95.06 108 SER A CA 1
ATOM 862 C C . SER A 1 108 ? -9.902 5.861 17.192 1.00 95.06 108 SER A C 1
ATOM 864 O O . SER A 1 108 ? -9.382 5.123 16.354 1.00 95.06 108 SER A O 1
ATOM 866 N N . LYS A 1 109 ? -11.118 5.618 17.697 1.00 94.44 109 LYS A N 1
ATOM 867 C CA . LYS A 1 109 ? -11.948 4.478 17.278 1.00 94.44 109 LYS A CA 1
ATOM 868 C C . LYS A 1 109 ? -12.181 4.467 15.764 1.00 94.44 109 LYS A C 1
ATOM 870 O O . LYS A 1 109 ? -12.158 3.401 15.161 1.00 94.44 109 LYS A O 1
ATOM 875 N N . LYS A 1 110 ? -12.354 5.650 15.155 1.00 95.06 110 LYS A N 1
ATOM 876 C CA . LYS A 1 110 ? -12.526 5.806 13.705 1.00 95.06 110 LYS A CA 1
ATOM 877 C C . LYS A 1 110 ? -11.275 5.356 12.943 1.00 95.06 110 LYS A C 1
ATOM 879 O O . LYS A 1 110 ? -11.399 4.495 12.081 1.00 95.06 110 LYS A O 1
ATOM 884 N N . ARG A 1 111 ? -10.082 5.863 13.293 1.00 95.44 111 ARG A N 1
ATOM 885 C CA . ARG A 1 111 ? -8.819 5.459 12.633 1.00 95.44 111 ARG A CA 1
ATOM 886 C C . ARG A 1 111 ? -8.563 3.959 12.777 1.00 95.44 111 ARG A C 1
ATOM 888 O O . ARG A 1 111 ? -8.187 3.313 11.804 1.00 95.44 111 ARG A O 1
ATOM 895 N N . ARG A 1 112 ? -8.853 3.393 13.952 1.00 96.56 112 ARG A N 1
ATOM 896 C CA . ARG A 1 112 ? -8.706 1.954 14.208 1.00 96.56 112 ARG A CA 1
ATOM 897 C C . ARG A 1 112 ? -9.654 1.117 13.351 1.00 96.56 112 ARG A C 1
ATOM 899 O O . ARG A 1 112 ? -9.239 0.097 12.809 1.00 96.56 112 ARG A O 1
ATOM 906 N N . ALA A 1 113 ? -10.908 1.549 13.215 1.00 95.88 113 ALA A N 1
ATOM 907 C CA . ALA A 1 113 ? -11.899 0.885 12.373 1.00 95.88 113 ALA A CA 1
ATOM 908 C C . ALA A 1 113 ? -11.542 0.981 10.881 1.00 95.88 113 ALA A C 1
ATOM 910 O O . ALA A 1 113 ? -11.611 -0.019 10.176 1.00 95.88 113 ALA A O 1
ATOM 911 N N . GLU A 1 114 ? -11.099 2.148 10.406 1.00 97.44 114 GLU A N 1
ATOM 912 C CA . GLU A 1 114 ? -10.635 2.335 9.023 1.00 97.44 114 GLU A CA 1
ATOM 913 C C . GLU A 1 114 ? -9.409 1.467 8.712 1.00 97.44 114 GLU A C 1
ATOM 915 O O . GLU A 1 114 ? -9.356 0.821 7.666 1.00 97.44 114 GLU A O 1
ATOM 920 N N . ALA A 1 115 ? -8.454 1.384 9.640 1.00 97.69 115 ALA A N 1
ATOM 921 C CA . ALA A 1 115 ? -7.300 0.503 9.512 1.00 97.69 115 ALA A CA 1
ATOM 922 C C . ALA A 1 115 ? -7.721 -0.977 9.459 1.00 97.69 115 ALA A C 1
ATOM 924 O O . ALA A 1 115 ? -7.278 -1.717 8.580 1.00 97.69 115 ALA A O 1
ATOM 925 N N . ALA A 1 116 ? -8.622 -1.408 10.348 1.00 97.62 116 ALA A N 1
ATOM 926 C CA . ALA A 1 116 ? -9.158 -2.769 10.335 1.00 97.62 116 ALA A CA 1
ATOM 927 C C . ALA A 1 116 ? -9.897 -3.089 9.022 1.00 97.62 116 ALA A C 1
ATOM 929 O O . ALA A 1 116 ? -9.724 -4.175 8.462 1.00 97.62 116 ALA A O 1
ATOM 930 N N . LEU A 1 117 ? -10.670 -2.134 8.496 1.00 97.38 117 LEU A N 1
ATOM 931 C CA . LEU A 1 117 ? -11.369 -2.252 7.218 1.00 97.38 117 LEU A CA 1
ATOM 932 C C . LEU A 1 117 ? -10.385 -2.407 6.052 1.00 97.38 117 LEU A C 1
ATOM 934 O O . LEU A 1 117 ? -10.518 -3.337 5.259 1.00 97.38 117 LEU A O 1
ATOM 938 N N . PHE A 1 118 ? -9.362 -1.553 5.973 1.00 98.38 118 PHE 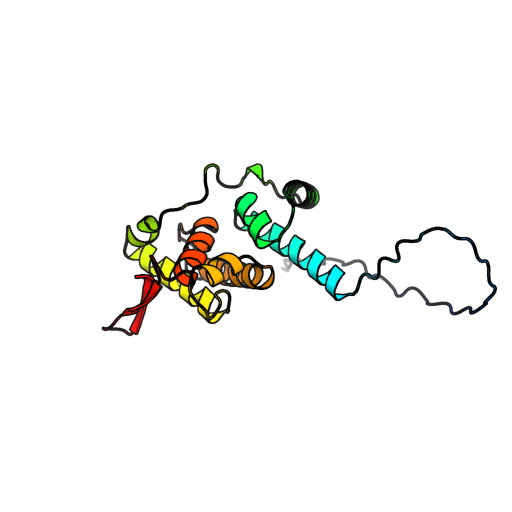A N 1
ATOM 939 C CA . PHE A 1 118 ? -8.334 -1.655 4.936 1.00 98.38 118 PHE A CA 1
ATOM 940 C C . PHE A 1 118 ? -7.606 -3.007 4.973 1.00 98.38 118 PHE A C 1
ATOM 942 O O . PHE A 1 118 ? -7.440 -3.656 3.940 1.00 98.38 118 PHE A O 1
ATOM 949 N N . VAL A 1 119 ? -7.208 -3.478 6.159 1.00 97.81 119 VAL A N 1
ATOM 950 C CA . VAL A 1 119 ? -6.540 -4.785 6.299 1.00 97.81 119 VAL A CA 1
ATOM 951 C C . VAL A 1 119 ? -7.477 -5.926 5.902 1.00 97.81 119 VAL A C 1
ATOM 953 O O . VAL A 1 119 ? -7.027 -6.911 5.316 1.00 97.81 119 VAL A O 1
ATOM 956 N N . SER A 1 120 ? -8.777 -5.786 6.166 1.00 97.19 120 SER A N 1
ATOM 957 C CA . SER A 1 120 ? -9.786 -6.749 5.723 1.00 97.19 120 SER A CA 1
ATOM 958 C C . SER A 1 120 ? -9.854 -6.816 4.195 1.00 97.19 120 SER A C 1
ATOM 960 O O . SER A 1 120 ? -9.777 -7.913 3.649 1.00 97.19 120 SER A O 1
ATOM 962 N N . PHE A 1 121 ? -9.869 -5.675 3.492 1.00 98.00 121 PHE A N 1
ATOM 963 C CA . PHE A 1 121 ? -9.749 -5.655 2.026 1.00 98.00 121 PHE A CA 1
ATOM 964 C C . PHE A 1 121 ? -8.461 -6.323 1.546 1.00 98.00 121 PHE A C 1
ATOM 966 O O . PHE A 1 121 ? -8.500 -7.142 0.629 1.00 98.00 121 PHE A O 1
ATOM 973 N N . CYS A 1 122 ? -7.332 -6.040 2.199 1.00 97.75 122 CYS A N 1
ATOM 974 C CA . CYS A 1 122 ? -6.058 -6.648 1.831 1.00 97.75 122 CYS A CA 1
ATOM 975 C C . CYS A 1 122 ? -6.075 -8.178 1.984 1.00 97.75 122 CYS A C 1
ATOM 977 O O . CYS A 1 122 ? -5.506 -8.875 1.147 1.00 97.75 122 CYS A O 1
ATOM 979 N N . ARG A 1 123 ? -6.731 -8.721 3.020 1.00 95.31 123 ARG A N 1
ATOM 980 C CA . ARG A 1 123 ? -6.896 -10.176 3.183 1.00 95.31 123 ARG A CA 1
ATOM 981 C C . ARG A 1 123 ? -7.832 -10.758 2.126 1.00 95.31 123 ARG A C 1
ATOM 983 O O . ARG A 1 123 ? -7.477 -11.754 1.505 1.00 95.31 123 ARG A O 1
ATOM 990 N N . THR A 1 124 ? -8.981 -10.128 1.890 1.00 95.56 124 THR A N 1
ATOM 991 C CA . THR A 1 124 ? -9.986 -10.602 0.924 1.00 95.56 124 THR A CA 1
ATOM 992 C C . THR A 1 124 ? -9.454 -10.621 -0.509 1.00 95.56 124 THR A C 1
ATOM 994 O O . THR A 1 124 ? -9.708 -11.570 -1.243 1.00 95.56 124 THR A O 1
ATOM 997 N N . LEU A 1 125 ? -8.681 -9.607 -0.901 1.00 95.81 125 LEU A N 1
ATOM 998 C CA . LEU A 1 125 ? -8.098 -9.496 -2.243 1.00 95.81 125 LEU A CA 1
ATOM 999 C C . LEU A 1 125 ? -6.745 -10.216 -2.377 1.00 95.81 125 LEU A C 1
ATOM 1001 O O . LEU A 1 125 ? -6.145 -10.221 -3.449 1.00 95.81 125 LEU A O 1
ATOM 1005 N N . GLY A 1 126 ? -6.242 -10.828 -1.299 1.00 95.25 126 GLY A N 1
ATOM 1006 C CA . GLY A 1 126 ? -4.973 -11.560 -1.301 1.00 95.25 126 GLY A CA 1
ATOM 1007 C C . GLY A 1 126 ? -3.728 -10.673 -1.413 1.00 95.25 126 GLY A C 1
ATOM 1008 O O . GLY A 1 126 ? -2.692 -11.138 -1.879 1.00 95.25 126 GLY A O 1
ATOM 1009 N N . ALA A 1 127 ? -3.812 -9.400 -1.017 1.00 95.44 127 ALA A N 1
ATOM 1010 C CA . ALA A 1 127 ? -2.674 -8.477 -0.984 1.00 95.44 127 ALA A CA 1
ATOM 1011 C C . ALA A 1 127 ? -1.675 -8.796 0.142 1.00 95.44 127 ALA A C 1
ATOM 1013 O O . ALA A 1 127 ? -0.522 -8.367 0.085 1.00 95.44 127 ALA A O 1
ATOM 1014 N N . LEU A 1 128 ? -2.112 -9.531 1.174 1.00 94.25 128 LEU A N 1
ATOM 1015 C CA . LEU A 1 128 ? -1.252 -10.006 2.259 1.00 94.25 128 LEU A CA 1
ATOM 1016 C C . LEU A 1 128 ? -0.980 -11.507 2.096 1.00 94.25 128 LEU A C 1
ATOM 1018 O O . LEU A 1 128 ? -1.926 -12.275 1.903 1.00 94.25 128 LEU A O 1
ATOM 1022 N N . PRO A 1 129 ? 0.278 -11.960 2.221 1.00 90.50 129 PRO A N 1
ATOM 1023 C CA . PRO A 1 129 ? 0.592 -13.379 2.242 1.00 90.50 129 PRO A CA 1
ATOM 1024 C C . PRO A 1 129 ? -0.051 -14.070 3.453 1.00 90.50 129 PRO A C 1
ATOM 1026 O O . PRO A 1 129 ? -0.175 -13.491 4.529 1.00 90.50 129 PRO A O 1
ATOM 1029 N N . ALA A 1 130 ? -0.389 -15.353 3.297 1.00 87.00 130 ALA A N 1
ATOM 1030 C CA . ALA A 1 130 ? -0.899 -16.175 4.399 1.00 87.00 130 ALA A CA 1
ATOM 1031 C C . ALA A 1 130 ? 0.152 -16.422 5.498 1.00 87.00 130 ALA A C 1
ATOM 1033 O O . ALA A 1 130 ? -0.193 -16.647 6.655 1.00 87.00 130 ALA A O 1
ATOM 1034 N N . ARG A 1 131 ? 1.442 -16.404 5.135 1.00 89.88 131 ARG A N 1
ATOM 1035 C CA . ARG A 1 131 ? 2.553 -16.528 6.086 1.00 89.88 131 ARG A CA 1
ATOM 1036 C C . ARG A 1 131 ? 2.850 -15.170 6.710 1.00 89.88 131 ARG A C 1
ATOM 1038 O O . ARG A 1 131 ? 2.991 -14.189 5.985 1.00 89.88 131 ARG A O 1
ATOM 1045 N N . THR A 1 132 ? 3.015 -15.155 8.026 1.00 93.38 132 THR A N 1
ATOM 1046 C CA . THR A 1 132 ? 3.421 -13.977 8.797 1.00 93.38 132 THR A CA 1
ATOM 1047 C C . THR A 1 132 ? 4.858 -14.105 9.308 1.00 93.38 132 THR A C 1
ATOM 1049 O O . THR A 1 132 ? 5.478 -15.167 9.208 1.00 93.38 132 THR A O 1
ATOM 1052 N N . GLY A 1 133 ? 5.405 -13.006 9.826 1.00 94.81 133 GLY A N 1
ATOM 1053 C CA . GLY A 1 133 ? 6.758 -12.905 10.373 1.00 94.81 133 GLY A CA 1
ATOM 1054 C C . GLY A 1 133 ? 7.674 -11.988 9.560 1.00 94.81 133 GLY A C 1
ATOM 1055 O O . GLY A 1 133 ? 7.332 -11.540 8.461 1.00 94.81 133 GLY A O 1
ATOM 1056 N N . LYS A 1 134 ? 8.868 -11.708 10.098 1.00 92.81 134 LYS A N 1
ATOM 1057 C CA . LYS A 1 134 ? 9.835 -10.765 9.498 1.00 92.81 134 LYS A CA 1
ATOM 1058 C C . LYS A 1 134 ? 10.193 -11.116 8.053 1.00 92.81 134 LYS A C 1
ATOM 1060 O O . LYS A 1 134 ? 10.153 -10.245 7.190 1.00 92.81 134 LYS A O 1
ATOM 1065 N N . ASP A 1 135 ? 10.463 -12.387 7.769 1.00 93.56 135 ASP A N 1
ATOM 1066 C CA . ASP A 1 135 ? 10.821 -12.835 6.417 1.00 93.56 135 ASP A CA 1
ATOM 1067 C C . ASP A 1 135 ? 9.680 -12.633 5.414 1.00 93.56 135 ASP A C 1
ATOM 1069 O O . ASP A 1 135 ? 9.915 -12.265 4.260 1.00 93.56 135 ASP A O 1
ATOM 1073 N N . ALA A 1 136 ? 8.434 -12.842 5.849 1.00 93.75 136 ALA A N 1
ATOM 1074 C CA . ALA A 1 136 ? 7.261 -12.586 5.023 1.00 93.75 136 ALA A CA 1
ATOM 1075 C C . ALA A 1 136 ? 7.094 -11.084 4.756 1.00 93.75 136 ALA A C 1
ATOM 1077 O O . ALA A 1 136 ? 6.815 -10.694 3.624 1.00 93.75 136 ALA A O 1
ATOM 1078 N N . ALA A 1 137 ? 7.338 -10.240 5.763 1.00 93.81 137 ALA A N 1
ATOM 1079 C CA . ALA A 1 137 ? 7.275 -8.788 5.625 1.00 93.81 137 ALA A CA 1
ATOM 1080 C C . ALA A 1 137 ? 8.360 -8.243 4.679 1.00 93.81 137 ALA A C 1
ATOM 1082 O O . ALA A 1 137 ? 8.077 -7.355 3.877 1.00 93.81 137 ALA A O 1
ATOM 1083 N N . VAL A 1 138 ? 9.572 -8.808 4.705 1.00 93.94 138 VAL A N 1
ATOM 1084 C CA . VAL A 1 138 ? 10.665 -8.450 3.779 1.00 93.94 138 VAL A CA 1
ATOM 1085 C C . VAL A 1 138 ? 10.336 -8.829 2.334 1.00 93.94 138 VAL A C 1
ATOM 1087 O O . VAL A 1 138 ? 10.728 -8.122 1.411 1.00 93.94 138 VAL A O 1
ATOM 1090 N N . ARG A 1 139 ? 9.602 -9.926 2.121 1.00 94.88 139 ARG A N 1
ATOM 1091 C CA . ARG A 1 139 ? 9.167 -10.383 0.788 1.00 94.88 139 ARG A CA 1
ATOM 1092 C C . ARG A 1 139 ? 7.847 -9.768 0.331 1.00 94.88 139 ARG A C 1
ATOM 1094 O O . ARG A 1 139 ? 7.422 -10.027 -0.793 1.00 94.88 139 ARG A O 1
ATOM 1101 N N . LEU A 1 140 ? 7.191 -8.985 1.188 1.00 96.44 140 LEU A N 1
ATOM 1102 C CA . LEU A 1 140 ? 5.928 -8.334 0.865 1.00 96.44 140 LEU A CA 1
ATOM 1103 C C . LEU A 1 140 ? 6.046 -7.411 -0.361 1.00 96.44 140 LEU A C 1
ATOM 1105 O O . LEU A 1 140 ? 5.150 -7.486 -1.204 1.00 96.44 140 LEU A O 1
ATOM 1109 N N . PRO A 1 141 ? 7.110 -6.593 -0.523 1.00 97.19 141 PRO A N 1
ATOM 1110 C CA . PRO A 1 141 ? 7.295 -5.777 -1.716 1.00 97.19 141 PRO A CA 1
ATOM 1111 C C . PRO A 1 141 ? 7.581 -6.652 -2.944 1.00 97.19 141 PRO A C 1
ATOM 1113 O O . PRO A 1 141 ? 8.693 -7.130 -3.165 1.00 97.19 141 PRO A O 1
ATOM 1116 N N . CYS A 1 142 ? 6.556 -6.850 -3.762 1.00 95.44 142 CYS A N 1
ATOM 1117 C CA . CYS A 1 142 ? 6.659 -7.418 -5.098 1.00 95.44 142 CYS A CA 1
ATOM 1118 C C . CYS A 1 142 ? 5.527 -6.874 -5.978 1.00 95.44 142 CYS A C 1
ATOM 1120 O O . CYS A 1 142 ? 4.579 -6.261 -5.480 1.00 95.44 142 CYS A O 1
ATOM 1122 N N . ILE A 1 143 ? 5.618 -7.115 -7.287 1.00 96.19 143 ILE A N 1
ATOM 1123 C CA . ILE A 1 143 ? 4.655 -6.595 -8.268 1.00 96.19 143 ILE A CA 1
ATOM 1124 C C . ILE A 1 143 ? 3.250 -7.119 -7.953 1.00 96.19 143 ILE A C 1
ATOM 1126 O O . ILE A 1 143 ? 2.301 -6.347 -7.859 1.00 96.19 143 ILE A O 1
ATOM 1130 N N . GLU A 1 144 ? 3.139 -8.424 -7.720 1.00 95.38 144 GLU A N 1
ATOM 1131 C CA . GLU A 1 144 ? 1.886 -9.128 -7.462 1.00 95.38 144 GLU A CA 1
ATOM 1132 C C . GLU A 1 144 ? 1.168 -8.619 -6.205 1.00 95.38 144 GLU A C 1
ATOM 1134 O O . GLU A 1 144 ? -0.053 -8.456 -6.212 1.00 95.38 144 GLU A O 1
ATOM 1139 N N . ASN A 1 145 ? 1.906 -8.377 -5.121 1.00 97.06 145 ASN A N 1
ATOM 1140 C CA . ASN A 1 145 ? 1.327 -7.843 -3.890 1.00 97.06 145 ASN A CA 1
ATOM 1141 C C . ASN A 1 145 ? 1.020 -6.352 -4.037 1.00 97.06 145 ASN A C 1
ATOM 1143 O O . ASN A 1 145 ? 0.012 -5.890 -3.517 1.00 97.06 145 ASN A O 1
ATOM 1147 N N . GLY A 1 146 ? 1.859 -5.598 -4.754 1.00 97.75 146 GLY A N 1
ATOM 1148 C CA . GLY A 1 146 ? 1.652 -4.171 -4.988 1.00 97.75 146 GLY A CA 1
ATOM 1149 C C . GLY A 1 146 ? 0.385 -3.883 -5.787 1.00 97.75 146 GLY A C 1
ATOM 1150 O O . GLY A 1 146 ? -0.362 -2.976 -5.433 1.00 97.75 146 GLY A O 1
ATOM 1151 N N . GLU A 1 147 ? 0.108 -4.670 -6.827 1.00 98.00 147 GLU A N 1
ATOM 1152 C CA . GLU A 1 147 ? -1.122 -4.546 -7.621 1.00 98.00 147 GLU A CA 1
ATOM 1153 C C . GLU A 1 147 ? -2.369 -4.779 -6.761 1.00 98.00 147 GLU A C 1
ATOM 1155 O O . GLU A 1 147 ? -3.262 -3.930 -6.737 1.00 98.00 147 GLU A O 1
ATOM 1160 N N . ARG A 1 148 ? -2.381 -5.868 -5.982 1.00 98.19 148 ARG A N 1
ATOM 1161 C CA . ARG A 1 148 ? -3.478 -6.193 -5.056 1.00 98.19 148 ARG A CA 1
ATOM 1162 C C . ARG A 1 148 ? -3.610 -5.176 -3.925 1.00 98.19 148 ARG A C 1
ATOM 1164 O O . ARG A 1 148 ? -4.714 -4.898 -3.470 1.00 98.19 148 ARG A O 1
ATOM 1171 N N . LEU A 1 149 ? -2.500 -4.601 -3.465 1.00 98.31 149 LEU A N 1
ATOM 1172 C CA . LEU A 1 149 ? -2.518 -3.532 -2.470 1.00 98.31 149 LEU A CA 1
ATOM 1173 C C . LEU A 1 149 ? -3.164 -2.265 -3.040 1.00 98.31 149 LEU A C 1
ATOM 1175 O O . LEU A 1 149 ? -3.949 -1.626 -2.344 1.00 98.31 149 LEU A O 1
ATOM 1179 N N . CYS A 1 150 ? -2.865 -1.904 -4.293 1.00 98.56 150 CYS A N 1
ATOM 1180 C CA . CYS A 1 150 ? -3.546 -0.793 -4.954 1.00 98.56 150 CYS A CA 1
ATOM 1181 C C . CYS A 1 150 ? -5.046 -1.063 -5.096 1.00 98.56 150 CYS A C 1
ATOM 1183 O O . CYS A 1 150 ? -5.830 -0.179 -4.773 1.00 98.56 150 CYS A O 1
ATOM 1185 N N . GLU A 1 151 ? -5.448 -2.273 -5.492 1.00 98.50 151 GLU A N 1
ATOM 1186 C CA . GLU A 1 151 ? -6.866 -2.663 -5.551 1.00 98.50 151 GLU A CA 1
ATOM 1187 C C . GLU A 1 151 ? -7.546 -2.558 -4.178 1.00 98.50 151 GLU A C 1
ATOM 1189 O O . GLU A 1 151 ? -8.617 -1.967 -4.053 1.00 98.50 151 GLU A O 1
ATOM 1194 N N . ALA A 1 152 ? -6.899 -3.054 -3.119 1.00 98.44 152 ALA A N 1
ATOM 1195 C CA . ALA A 1 152 ? -7.407 -2.939 -1.753 1.00 98.44 152 ALA A CA 1
ATOM 1196 C C . ALA A 1 152 ? -7.510 -1.484 -1.284 1.00 98.44 152 ALA A C 1
ATOM 1198 O O . ALA A 1 152 ? -8.468 -1.121 -0.600 1.00 98.44 152 ALA A O 1
ATOM 1199 N N . PHE A 1 153 ? -6.543 -0.641 -1.649 1.00 98.56 153 PHE A N 1
ATOM 1200 C CA . PHE A 1 153 ? -6.571 0.777 -1.313 1.00 98.56 153 PHE A CA 1
ATOM 1201 C C . PHE A 1 153 ? -7.673 1.515 -2.071 1.00 98.56 153 PHE A C 1
ATOM 1203 O O . PHE A 1 153 ? -8.387 2.311 -1.471 1.00 98.56 153 PHE A O 1
ATOM 1210 N N . GLU A 1 154 ? -7.859 1.229 -3.355 1.00 98.38 154 GLU A N 1
ATOM 1211 C CA . GLU A 1 154 ? -8.924 1.805 -4.179 1.00 98.38 154 GLU A CA 1
ATOM 1212 C C . GLU A 1 154 ? -10.308 1.426 -3.630 1.00 98.38 154 GLU A C 1
ATOM 1214 O O . GLU A 1 154 ? -11.104 2.320 -3.342 1.00 98.38 154 GLU A O 1
ATOM 1219 N N . ALA A 1 155 ? -10.543 0.143 -3.334 1.00 98.19 155 ALA A N 1
ATOM 1220 C CA . ALA A 1 155 ? -11.778 -0.319 -2.694 1.00 98.19 155 ALA A CA 1
ATOM 1221 C C . ALA A 1 155 ? -12.005 0.348 -1.325 1.00 98.19 155 ALA A C 1
ATOM 1223 O O . ALA A 1 155 ? -13.105 0.801 -1.005 1.00 98.19 155 ALA A O 1
ATOM 1224 N N . PHE A 1 156 ? -10.951 0.480 -0.516 1.00 98.38 156 PHE A N 1
ATOM 1225 C CA . PHE A 1 156 ? -11.030 1.202 0.751 1.00 98.38 156 PHE A CA 1
ATOM 1226 C C . PHE A 1 156 ? -11.414 2.676 0.561 1.00 98.38 156 PHE A C 1
ATOM 1228 O O . PHE A 1 156 ? -12.235 3.191 1.320 1.00 98.38 156 PHE A O 1
ATOM 1235 N N . ARG A 1 157 ? -10.854 3.367 -0.439 1.00 97.75 157 ARG A N 1
ATOM 1236 C CA . ARG A 1 157 ? -11.162 4.779 -0.721 1.00 97.75 157 ARG A CA 1
ATOM 1237 C C . ARG A 1 157 ? -12.600 4.977 -1.195 1.00 97.75 157 ARG A C 1
ATOM 1239 O O . ARG A 1 157 ? -13.174 6.019 -0.887 1.00 97.75 157 ARG A O 1
ATOM 1246 N N . GLU A 1 158 ? -13.183 4.000 -1.884 1.00 97.38 158 GLU A N 1
ATOM 1247 C CA . GLU A 1 158 ? -14.608 4.007 -2.237 1.00 97.38 158 GLU A CA 1
ATOM 1248 C C . GLU A 1 158 ? -15.505 3.888 -0.996 1.00 97.38 158 GLU A C 1
ATOM 1250 O O . GLU A 1 158 ? -16.489 4.615 -0.872 1.00 97.38 158 GLU A O 1
ATOM 1255 N N . TRP A 1 159 ? -15.141 3.027 -0.042 1.00 96.69 159 TRP A N 1
ATOM 1256 C CA . TRP A 1 159 ? -15.915 2.807 1.187 1.00 96.69 159 TRP A CA 1
ATOM 1257 C C . TRP A 1 159 ? -15.715 3.895 2.250 1.00 96.69 159 TRP A C 1
ATOM 1259 O O . TRP A 1 159 ? -16.639 4.219 2.997 1.00 96.69 159 TRP A O 1
ATOM 1269 N N . ALA A 1 160 ? -14.516 4.466 2.335 1.00 96.06 160 ALA A N 1
ATOM 1270 C CA . ALA A 1 160 ? -14.138 5.473 3.322 1.00 96.06 160 ALA A CA 1
ATOM 1271 C C . ALA A 1 160 ? -13.546 6.729 2.646 1.00 96.06 160 ALA A C 1
ATOM 1273 O O . ALA A 1 160 ? -12.386 7.083 2.885 1.00 96.06 160 ALA A O 1
ATOM 1274 N N . PRO A 1 161 ? -14.333 7.469 1.838 1.00 94.75 161 PRO A N 1
ATOM 1275 C CA . PRO A 1 161 ? -13.826 8.588 1.035 1.00 94.75 161 PRO A CA 1
ATOM 1276 C C . PRO A 1 161 ? -13.279 9.748 1.879 1.00 94.75 161 PRO A C 1
ATOM 1278 O O . PRO A 1 161 ? -12.392 10.483 1.441 1.00 94.75 161 PRO A O 1
ATOM 1281 N N . THR A 1 162 ? -13.774 9.891 3.113 1.00 95.44 162 THR A N 1
ATOM 1282 C CA . THR A 1 162 ? -13.341 10.922 4.073 1.00 95.44 162 THR A CA 1
ATOM 1283 C C . THR A 1 162 ? -12.182 10.479 4.969 1.00 95.44 162 THR A C 1
ATOM 1285 O O . THR A 1 162 ? -11.784 11.234 5.859 1.00 95.44 162 THR A O 1
ATOM 1288 N N . SER A 1 163 ? -11.642 9.271 4.773 1.00 95.81 163 SER A N 1
ATOM 1289 C CA . SER A 1 163 ? -10.509 8.792 5.564 1.00 95.81 163 SER A CA 1
ATOM 1290 C C . SER A 1 163 ? -9.255 9.623 5.291 1.00 95.81 163 SER A C 1
ATOM 1292 O O . SER A 1 163 ? -8.966 10.000 4.150 1.00 95.81 163 SER A O 1
ATOM 1294 N N . THR A 1 164 ? -8.483 9.864 6.349 1.00 94.44 164 THR A N 1
ATOM 1295 C CA . THR A 1 164 ? -7.154 10.488 6.293 1.00 94.44 164 THR A CA 1
ATOM 1296 C C . THR A 1 164 ? -6.028 9.464 6.122 1.00 94.44 164 THR A C 1
ATOM 1298 O O . THR A 1 164 ? -4.857 9.844 6.072 1.00 94.44 164 THR A O 1
ATOM 1301 N N . LEU A 1 165 ? -6.355 8.169 6.021 1.00 95.19 165 LEU A N 1
ATOM 1302 C CA . LEU A 1 165 ? -5.393 7.098 5.785 1.00 95.19 165 LEU A CA 1
ATOM 1303 C C . LEU A 1 165 ? -4.759 7.281 4.400 1.00 95.19 165 LEU A C 1
ATOM 1305 O O . LEU A 1 165 ? -5.396 7.095 3.363 1.00 95.19 165 LEU A O 1
ATOM 1309 N N . THR A 1 166 ? -3.490 7.686 4.396 1.00 95.94 166 THR A N 1
ATOM 1310 C CA . THR A 1 166 ? -2.706 7.876 3.170 1.00 95.94 166 THR A CA 1
ATOM 1311 C C . THR A 1 166 ? -2.144 6.548 2.671 1.00 95.94 166 THR A C 1
ATOM 1313 O O . THR A 1 166 ? -2.030 5.587 3.431 1.00 95.94 166 THR A O 1
ATOM 1316 N N . PHE A 1 167 ? -1.711 6.494 1.411 1.00 96.94 167 PHE A N 1
ATOM 1317 C CA . PHE A 1 167 ? -1.126 5.274 0.853 1.00 96.94 167 PHE A CA 1
ATOM 1318 C C . PHE A 1 167 ? 0.113 4.790 1.626 1.00 96.94 167 PHE A C 1
ATOM 1320 O O . PHE A 1 167 ? 0.290 3.599 1.851 1.00 96.94 167 PHE A O 1
ATOM 1327 N N . GLU A 1 168 ? 0.928 5.715 2.135 1.00 97.19 168 GLU A N 1
ATOM 1328 C CA . GLU A 1 168 ? 2.073 5.390 2.993 1.00 97.19 168 GLU A CA 1
ATOM 1329 C C . GLU A 1 168 ? 1.659 4.747 4.330 1.00 97.19 168 GLU A C 1
ATOM 1331 O O . GLU A 1 168 ? 2.317 3.818 4.798 1.00 97.19 168 GLU A O 1
ATOM 1336 N N . HIS A 1 169 ? 0.535 5.169 4.922 1.00 97.31 169 HIS A N 1
ATOM 1337 C CA . HIS A 1 169 ? -0.031 4.474 6.083 1.00 97.31 169 HIS A CA 1
ATOM 1338 C C . HIS A 1 169 ? -0.530 3.078 5.705 1.00 97.31 169 HIS A C 1
ATOM 1340 O O . HIS A 1 169 ? -0.323 2.133 6.459 1.00 97.31 169 HIS A O 1
ATOM 1346 N N . ALA A 1 170 ? -1.148 2.930 4.534 1.00 97.62 170 ALA A N 1
ATOM 1347 C CA . ALA A 1 170 ? -1.602 1.638 4.024 1.00 97.62 170 ALA A CA 1
ATOM 1348 C C . ALA A 1 170 ? -0.431 0.643 3.879 1.00 97.62 170 ALA A C 1
ATOM 1350 O O . ALA A 1 170 ? -0.525 -0.502 4.321 1.00 97.62 170 ALA A O 1
ATOM 1351 N N . ILE A 1 171 ? 0.704 1.103 3.344 1.00 97.81 171 ILE A N 1
ATOM 1352 C CA . ILE A 1 171 ? 1.947 0.324 3.227 1.00 97.81 171 ILE A CA 1
ATOM 1353 C C . ILE A 1 171 ? 2.487 -0.069 4.607 1.00 97.81 171 ILE A C 1
ATOM 1355 O O . ILE A 1 171 ? 2.826 -1.236 4.824 1.00 97.81 171 ILE A O 1
ATOM 1359 N N . LEU A 1 172 ? 2.558 0.886 5.543 1.00 97.38 172 LEU A N 1
ATOM 1360 C CA . LEU A 1 172 ? 2.997 0.629 6.918 1.00 97.38 172 LEU A CA 1
ATOM 1361 C C . LEU A 1 172 ? 2.117 -0.438 7.583 1.00 97.38 172 LEU A C 1
ATOM 1363 O O . LEU A 1 172 ? 2.628 -1.391 8.170 1.00 97.38 172 LEU A O 1
ATOM 1367 N N . LEU A 1 173 ? 0.801 -0.304 7.441 1.00 97.25 173 LEU A N 1
ATOM 1368 C CA . LEU A 1 173 ? -0.192 -1.198 8.020 1.00 97.25 173 LEU A CA 1
ATOM 1369 C C . LEU A 1 173 ? -0.097 -2.613 7.433 1.00 97.25 173 LEU A C 1
ATOM 1371 O O . LEU A 1 173 ? -0.062 -3.586 8.184 1.00 97.25 173 LEU A O 1
ATOM 1375 N N . ALA A 1 174 ? 0.033 -2.734 6.108 1.00 97.31 174 ALA A N 1
ATOM 1376 C CA . ALA A 1 174 ? 0.232 -4.017 5.436 1.00 97.31 174 ALA A CA 1
ATOM 1377 C C . ALA A 1 174 ? 1.507 -4.724 5.925 1.00 97.31 174 ALA A C 1
ATOM 1379 O O . ALA A 1 174 ? 1.467 -5.908 6.260 1.00 97.31 174 ALA A O 1
ATOM 1380 N N . ARG A 1 175 ? 2.626 -3.995 6.042 1.00 96.75 175 ARG A N 1
ATOM 1381 C CA . ARG A 1 175 ? 3.883 -4.541 6.585 1.00 96.75 175 ARG A CA 1
ATOM 1382 C C . ARG A 1 175 ? 3.738 -4.994 8.027 1.00 96.75 175 ARG A C 1
ATOM 1384 O O . ARG A 1 175 ? 4.152 -6.103 8.346 1.00 96.75 175 ARG A O 1
ATOM 1391 N N . GLY A 1 176 ? 3.147 -4.159 8.879 1.00 96.69 176 GLY A N 1
ATOM 1392 C CA . GLY A 1 176 ? 2.990 -4.464 10.297 1.00 96.69 176 GLY A CA 1
ATOM 1393 C C . GLY A 1 176 ? 2.133 -5.705 10.532 1.00 96.69 176 GLY A C 1
ATOM 1394 O O . GLY A 1 176 ? 2.539 -6.576 11.295 1.00 96.69 176 GLY A O 1
ATOM 1395 N N . VAL A 1 177 ? 1.007 -5.839 9.822 1.00 96.88 177 VAL A N 1
ATOM 1396 C CA . VAL A 1 177 ? 0.127 -7.014 9.951 1.00 96.88 177 VAL A CA 1
ATOM 1397 C C . VAL A 1 177 ? 0.784 -8.284 9.411 1.00 96.88 177 VAL A C 1
ATOM 1399 O O . VAL A 1 177 ? 0.593 -9.355 9.982 1.00 96.88 177 VAL A O 1
ATOM 1402 N N . VAL A 1 178 ? 1.570 -8.192 8.335 1.00 96.81 178 VAL A N 1
ATOM 1403 C CA . VAL A 1 178 ? 2.327 -9.345 7.818 1.00 96.81 178 VAL A CA 1
ATOM 1404 C C . VAL A 1 178 ? 3.448 -9.731 8.775 1.00 96.81 178 VAL A C 1
ATOM 1406 O O . VAL A 1 178 ? 3.667 -10.915 9.011 1.00 96.81 178 VAL A O 1
ATOM 1409 N N . GLN A 1 179 ? 4.141 -8.760 9.366 1.00 96.00 179 GLN A N 1
ATOM 1410 C CA . GLN A 1 179 ? 5.154 -9.029 10.382 1.00 96.00 179 GLN A CA 1
ATOM 1411 C C . GLN A 1 179 ? 4.534 -9.640 11.648 1.00 96.00 179 GLN A C 1
ATOM 1413 O O . GLN A 1 179 ? 5.141 -10.533 12.230 1.00 96.00 179 GLN A O 1
ATOM 1418 N N . ALA A 1 180 ? 3.324 -9.207 12.023 1.00 92.25 180 ALA A N 1
ATOM 1419 C CA . ALA A 1 180 ? 2.516 -9.711 13.137 1.00 92.25 180 ALA A CA 1
ATOM 1420 C C . ALA A 1 180 ? 3.184 -9.632 14.528 1.00 92.25 180 ALA A C 1
ATOM 1422 O O . ALA A 1 180 ? 2.835 -10.393 15.425 1.00 92.25 180 ALA A O 1
ATOM 1423 N N . GLU A 1 181 ? 4.139 -8.715 14.716 1.00 90.38 181 GLU A N 1
ATOM 1424 C CA . GLU A 1 181 ? 4.830 -8.513 16.004 1.00 90.38 181 GLU A CA 1
ATOM 1425 C C . GLU A 1 181 ? 4.229 -7.379 16.836 1.00 90.38 181 GLU A C 1
ATOM 1427 O O . GLU A 1 181 ? 4.165 -7.477 18.057 1.00 90.38 181 GLU A O 1
ATOM 1432 N N . LEU A 1 182 ? 3.816 -6.292 16.178 1.00 91.19 182 LEU A N 1
ATOM 1433 C CA . LEU A 1 182 ? 3.353 -5.070 16.845 1.00 91.19 182 LEU A CA 1
ATOM 1434 C C . LEU A 1 182 ? 1.874 -4.787 16.621 1.00 91.19 182 LEU A C 1
ATOM 1436 O O . LEU A 1 182 ? 1.263 -4.109 17.438 1.00 91.19 182 LEU A O 1
ATOM 1440 N N . ILE A 1 183 ? 1.328 -5.268 15.505 1.00 94.94 183 ILE A N 1
ATOM 1441 C CA . ILE A 1 183 ? -0.073 -5.092 15.146 1.00 94.94 183 ILE A CA 1
ATOM 1442 C C . ILE A 1 183 ? -0.589 -6.333 14.421 1.00 94.94 183 ILE A C 1
ATOM 1444 O O . ILE A 1 183 ? 0.141 -6.975 13.660 1.00 94.94 183 ILE A O 1
ATOM 1448 N N . THR A 1 184 ? -1.860 -6.661 14.610 1.00 95.19 184 THR A N 1
ATOM 1449 C CA . THR A 1 184 ? -2.541 -7.717 13.854 1.00 95.19 184 THR A CA 1
ATOM 1450 C C . THR A 1 184 ? -4.029 -7.416 13.697 1.00 95.19 184 THR A C 1
ATOM 1452 O O . THR A 1 184 ? -4.575 -6.511 14.322 1.00 95.19 184 THR A O 1
ATOM 1455 N N . LEU A 1 185 ? -4.701 -8.164 12.825 1.00 94.50 185 LEU A N 1
ATOM 1456 C CA . LEU A 1 185 ? -6.154 -8.121 12.699 1.00 94.50 185 LEU A CA 1
ATOM 1457 C C . LEU A 1 185 ? -6.758 -9.298 13.464 1.00 94.50 185 LEU A C 1
ATOM 1459 O O . LEU A 1 185 ? -6.537 -10.457 13.092 1.00 94.50 185 LEU A O 1
ATOM 1463 N N . ALA A 1 186 ? -7.534 -8.974 14.491 1.00 94.00 186 ALA A N 1
ATOM 1464 C CA . ALA A 1 186 ? -8.287 -9.898 15.325 1.00 94.00 186 ALA A CA 1
ATOM 1465 C C . ALA A 1 186 ? -9.799 -9.732 15.106 1.00 94.00 186 ALA A C 1
ATOM 1467 O O . ALA A 1 186 ? -10.250 -8.840 14.385 1.00 94.00 186 ALA A O 1
ATOM 1468 N N . GLN A 1 187 ? -10.581 -10.598 15.742 1.00 95.12 187 GLN A N 1
ATOM 1469 C CA . GLN A 1 187 ? -12.036 -10.499 15.801 1.00 95.12 187 GLN A CA 1
ATOM 1470 C C . GLN A 1 187 ? -12.463 -10.008 17.184 1.00 95.12 187 GLN A C 1
ATOM 1472 O O . GLN A 1 187 ? -11.876 -10.382 18.201 1.00 95.12 187 GLN A O 1
ATOM 1477 N N . CYS A 1 188 ? -13.482 -9.155 17.216 1.00 93.94 188 CYS A N 1
ATOM 1478 C CA . CYS A 1 188 ? -14.098 -8.702 18.452 1.00 93.94 188 CYS A CA 1
ATOM 1479 C C . CYS A 1 188 ? -14.872 -9.860 19.104 1.00 93.94 188 CYS A C 1
ATOM 1481 O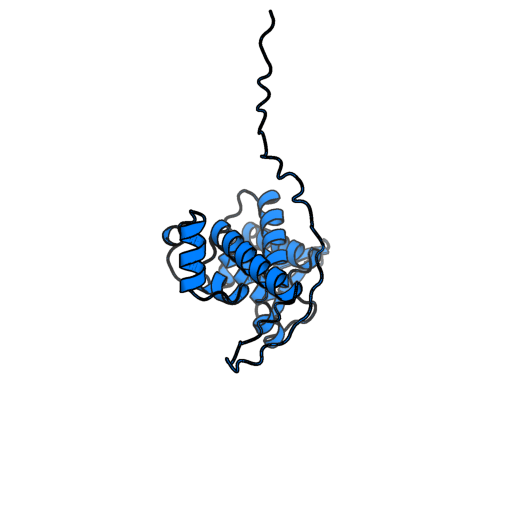 O . CYS A 1 188 ? -15.771 -10.394 18.461 1.00 93.94 188 CYS A O 1
ATOM 1483 N N . PRO A 1 189 ? -14.640 -10.189 20.386 1.00 92.12 189 PRO A N 1
ATOM 1484 C CA . PRO A 1 189 ? -15.305 -11.320 21.041 1.00 92.12 189 PRO A CA 1
ATOM 1485 C C . PRO A 1 189 ? -16.814 -11.120 21.265 1.00 92.12 189 PRO A C 1
ATOM 1487 O O . PRO A 1 189 ? -17.495 -12.052 21.672 1.00 92.12 189 PRO A O 1
ATOM 1490 N N . ASN A 1 190 ? -17.337 -9.906 21.054 1.00 94.38 190 ASN A N 1
ATOM 1491 C CA . ASN A 1 190 ? -18.746 -9.580 21.289 1.00 94.38 190 ASN A CA 1
ATOM 1492 C C . ASN A 1 190 ? -19.584 -9.478 20.003 1.00 94.38 190 ASN A C 1
ATOM 1494 O O . ASN A 1 190 ? -20.803 -9.590 20.062 1.00 94.38 190 ASN A O 1
ATOM 1498 N N . CYS A 1 191 ? -18.966 -9.192 18.854 1.00 93.94 191 CYS A N 1
ATOM 1499 C CA . CYS A 1 191 ? -19.699 -8.972 17.600 1.00 93.94 191 CYS A CA 1
ATOM 1500 C C . CYS A 1 191 ? -19.022 -9.563 16.358 1.00 93.94 191 CYS A C 1
ATOM 1502 O O . CYS A 1 191 ? -19.450 -9.255 15.249 1.00 93.94 191 CYS A O 1
ATOM 1504 N N . ASP A 1 192 ? -17.931 -10.315 16.528 1.00 90.00 192 ASP A N 1
ATOM 1505 C CA . ASP A 1 192 ? -17.100 -10.916 15.471 1.00 90.00 192 ASP A CA 1
ATOM 1506 C C . ASP A 1 192 ? -16.526 -9.933 14.435 1.00 90.00 192 ASP A C 1
ATOM 1508 O O . ASP A 1 192 ? -15.861 -10.322 13.472 1.00 90.00 192 ASP A O 1
ATOM 1512 N N . GLY A 1 193 ? -16.719 -8.631 14.653 1.00 91.44 193 GLY A N 1
ATOM 1513 C CA . GLY A 1 193 ? -16.196 -7.577 13.800 1.00 91.44 193 GLY A CA 1
ATOM 1514 C C . GLY A 1 193 ? -14.671 -7.569 13.786 1.00 91.44 193 GLY A C 1
ATOM 1515 O O . GLY A 1 193 ? -14.022 -7.732 14.823 1.00 91.44 193 GLY A O 1
ATOM 1516 N N . ALA A 1 194 ? -14.094 -7.338 12.608 1.00 93.81 194 ALA A N 1
ATOM 1517 C CA . ALA A 1 194 ? -12.655 -7.204 12.455 1.00 93.81 194 ALA A CA 1
ATOM 1518 C C . ALA A 1 194 ? -12.141 -5.971 13.215 1.00 93.81 194 ALA A C 1
ATOM 1520 O O . ALA A 1 194 ? -12.669 -4.865 13.074 1.00 93.81 194 ALA A O 1
ATOM 1521 N N . MET A 1 195 ? -11.086 -6.151 14.004 1.00 95.12 195 MET A N 1
ATOM 1522 C CA . MET A 1 195 ? -10.448 -5.086 14.767 1.00 95.12 195 MET A CA 1
ATOM 1523 C C . MET A 1 195 ? -8.931 -5.189 14.673 1.00 95.12 195 MET A C 1
ATOM 1525 O O . MET A 1 195 ? -8.355 -6.266 14.806 1.00 95.12 195 MET A O 1
ATOM 1529 N N . LEU A 1 196 ? -8.274 -4.051 14.461 1.00 95.94 196 LEU A N 1
ATOM 1530 C CA . LEU A 1 196 ? -6.823 -3.967 14.568 1.00 95.94 196 LEU A CA 1
ATOM 1531 C C . LEU A 1 196 ? -6.446 -4.020 16.050 1.00 95.94 196 LEU A C 1
ATOM 1533 O O . LEU A 1 196 ? -7.048 -3.284 16.830 1.00 95.94 196 LEU A O 1
ATOM 1537 N N . VAL A 1 197 ? -5.507 -4.861 16.462 1.00 93.25 197 VAL A N 1
ATOM 1538 C CA . VAL A 1 197 ? -4.991 -4.961 17.842 1.00 93.25 197 VAL A CA 1
ATOM 1539 C C . VAL A 1 197 ? -3.482 -4.865 17.858 1.00 93.25 197 VAL A C 1
ATOM 1541 O O . VAL A 1 197 ? -2.867 -5.232 16.831 1.00 93.25 197 VAL A O 1
#

Sequence (197 aa):
MEGAAQEVQREFPRLGPRKLKDENTATRAIVSGDRMEIHVTDDAIGRYFRRYQLGLRFVAHGAKAKTTCEWTGLTSDQLLTLCKRWGFDLMKTPRGPAPSSFHDFFDSKKRRAEAALFVSFCRTLGALPARTGKDAAVRLPCIENGERLCEAFEAFREWAPTSTLTFEHAILLARGVVQAELITLAQCPNCDGAMLV

Secondary structure (DSSP, 8-state):
---------------PPPPP---------------------HHHHHHHHHHHHHHHHHHHTT--HHHHHHHH---HHHHHHHHHHTT--GGGSPPSPPP--SGGGTSSHHHHHHHHHHHHHHHHTT-S-S--SHHHHHT--SHHHHHHHHHHHHHHHHH-TT----HHHHHHHHHHHHH-SS--EEE-TTT--EEE-